Protein AF-A0A6L6Y0R7-F1 (afdb_monomer_lite)

Foldseek 3Di:
DDDDPVNVVVVVVVVVVVVVVCCVPCVPCVPPPDVVVVVVVVVVVVVVVVVVVVVVCVVVVLVVVLVVQLVVLLCCLQVPLLVLLLVLLVLLVLLLCLLVLLVCCLVFVQDAPVVVRDGSLVSNVVSLVSLVVSLVSLVVSLVVSVVSQVSSVVSQWHQDPVLVVLVVLLNVLSVVLVVLSVLLNVLSCVSSVVPPPQQDVVGDGNDDVCPPPDNVRSSVSSNVSSVVNCVSCVCNSVSSVVSSVPPSPPIDRPPVPPPPPD

pLDDT: mean 78.31, std 16.83, range [32.69, 97.56]

Structure (mmCIF, N/CA/C/O backbone):
data_AF-A0A6L6Y0R7-F1
#
_entry.id   AF-A0A6L6Y0R7-F1
#
loop_
_atom_site.group_PDB
_atom_site.id
_atom_site.type_symbol
_atom_site.label_atom_id
_atom_site.label_alt_id
_atom_site.label_comp_id
_atom_site.label_asym_id
_atom_site.label_entity_id
_atom_site.label_seq_id
_atom_site.pdbx_PDB_ins_code
_atom_site.Cartn_x
_atom_site.Cartn_y
_atom_site.Cartn_z
_atom_site.occupancy
_atom_site.B_iso_or_equiv
_atom_site.auth_seq_id
_atom_site.auth_comp_id
_atom_site.auth_asym_id
_atom_site.auth_atom_id
_atom_site.pdbx_PDB_model_num
ATOM 1 N N . MET A 1 1 ? 39.278 1.740 -29.136 1.00 45.84 1 MET A N 1
ATOM 2 C CA . MET A 1 1 ? 38.740 0.707 -30.052 1.00 45.84 1 MET A CA 1
ATOM 3 C C . MET A 1 1 ? 39.741 0.521 -31.193 1.00 45.84 1 MET A C 1
ATOM 5 O O . MET A 1 1 ? 40.176 1.526 -31.740 1.00 45.84 1 MET A O 1
ATOM 9 N N . LYS A 1 2 ? 40.202 -0.708 -31.475 1.00 42.09 2 LYS A N 1
ATOM 10 C CA . LYS A 1 2 ? 41.173 -0.990 -32.554 1.00 42.09 2 LYS A CA 1
ATOM 11 C C . LYS A 1 2 ? 40.417 -1.095 -33.881 1.00 42.09 2 LYS A C 1
ATOM 13 O O . LYS A 1 2 ? 39.410 -1.795 -33.926 1.00 42.09 2 LYS A O 1
ATOM 18 N N . PHE A 1 3 ? 40.883 -0.409 -34.924 1.00 53.34 3 PHE A N 1
ATOM 19 C CA . PHE A 1 3 ? 40.356 -0.589 -36.279 1.00 53.34 3 PHE A CA 1
ATOM 20 C C . PHE A 1 3 ? 40.406 -2.072 -36.650 1.00 53.34 3 PHE A C 1
ATOM 22 O O . PHE A 1 3 ? 41.413 -2.749 -36.417 1.00 53.34 3 PHE A O 1
ATOM 29 N N . THR A 1 4 ? 39.298 -2.597 -37.167 1.00 71.12 4 THR A N 1
ATOM 30 C CA . THR A 1 4 ? 39.253 -3.995 -37.587 1.00 71.12 4 THR A CA 1
ATOM 31 C C . THR A 1 4 ? 39.913 -4.129 -38.956 1.00 71.12 4 THR A C 1
ATOM 33 O O . THR A 1 4 ? 39.984 -3.175 -39.733 1.00 71.12 4 THR A O 1
ATOM 36 N N . LYS A 1 5 ? 40.401 -5.327 -39.293 1.00 68.94 5 LYS A N 1
ATOM 37 C CA . LYS A 1 5 ? 40.989 -5.584 -40.621 1.00 68.94 5 LYS A CA 1
ATOM 38 C C . LYS A 1 5 ? 40.001 -5.278 -41.760 1.00 68.94 5 LYS A C 1
ATOM 40 O O . LYS A 1 5 ? 40.432 -4.861 -42.829 1.00 68.94 5 LYS A O 1
ATOM 45 N N . GLY A 1 6 ? 38.698 -5.433 -41.507 1.00 74.38 6 GLY A N 1
ATOM 46 C CA . GLY A 1 6 ? 37.634 -5.092 -42.452 1.00 74.38 6 GLY A CA 1
ATOM 47 C C . GLY A 1 6 ? 37.536 -3.591 -42.732 1.00 74.38 6 GLY A C 1
ATOM 48 O O . GLY A 1 6 ? 37.428 -3.211 -43.892 1.00 74.38 6 GLY A O 1
ATOM 49 N N . ASP A 1 7 ? 37.666 -2.741 -41.706 1.00 65.75 7 ASP A N 1
ATOM 50 C CA . ASP A 1 7 ? 37.642 -1.277 -41.868 1.00 65.75 7 ASP A CA 1
ATOM 51 C C . ASP A 1 7 ? 38.805 -0.784 -42.747 1.00 65.75 7 ASP A C 1
ATOM 53 O O . ASP A 1 7 ? 38.618 0.048 -43.635 1.00 65.75 7 ASP A O 1
ATOM 57 N N . HIS A 1 8 ? 40.009 -1.327 -42.528 1.00 73.94 8 HIS A N 1
ATOM 58 C CA . HIS A 1 8 ? 41.187 -0.988 -43.331 1.00 73.94 8 HIS A CA 1
ATOM 59 C C . HIS A 1 8 ? 41.041 -1.435 -44.786 1.00 73.94 8 HIS A C 1
ATOM 61 O O . HIS A 1 8 ? 41.382 -0.684 -45.698 1.00 73.94 8 HIS A O 1
ATOM 67 N N . LEU A 1 9 ? 40.508 -2.638 -45.007 1.00 73.25 9 LEU A N 1
ATOM 68 C CA . LEU A 1 9 ? 40.288 -3.176 -46.345 1.00 73.25 9 LEU A CA 1
ATOM 69 C C . LEU A 1 9 ? 39.276 -2.328 -47.128 1.00 73.25 9 LEU A C 1
ATOM 71 O O . LEU A 1 9 ? 39.532 -1.977 -48.276 1.00 73.25 9 LEU A O 1
ATOM 75 N N . LEU A 1 10 ? 38.161 -1.948 -46.499 1.00 74.62 10 LEU A N 1
ATOM 76 C CA . LEU A 1 10 ? 37.128 -1.110 -47.115 1.00 74.62 10 LEU A CA 1
ATOM 77 C C . LEU A 1 10 ? 37.665 0.275 -47.487 1.00 74.62 10 LEU A C 1
ATOM 79 O O . LEU A 1 10 ? 37.390 0.765 -48.581 1.00 74.62 10 LEU A O 1
ATOM 83 N N . PHE A 1 11 ? 38.481 0.878 -46.619 1.00 76.88 11 PHE A N 1
ATOM 84 C CA . PHE A 1 11 ? 39.141 2.150 -46.908 1.00 76.88 11 PHE A CA 1
ATOM 85 C C . PHE A 1 11 ? 40.076 2.045 -48.119 1.00 76.88 11 PHE A C 1
ATOM 87 O O . PHE A 1 11 ? 39.993 2.862 -49.033 1.00 76.88 11 PHE A O 1
ATOM 94 N N . ILE A 1 12 ? 40.917 1.006 -48.160 1.00 77.75 12 ILE A N 1
ATOM 95 C CA . ILE A 1 12 ? 41.853 0.770 -49.266 1.00 77.75 12 ILE A CA 1
ATOM 96 C C . ILE A 1 12 ? 41.091 0.539 -50.577 1.00 77.75 12 ILE A C 1
ATOM 98 O O . ILE A 1 12 ? 41.417 1.154 -51.589 1.00 77.75 12 ILE A O 1
ATOM 102 N N . ILE A 1 13 ? 40.044 -0.289 -50.565 1.00 76.81 13 ILE A N 1
ATOM 103 C CA . ILE A 1 13 ? 39.220 -0.563 -51.751 1.00 76.81 13 ILE A CA 1
ATOM 104 C C . ILE A 1 13 ? 38.553 0.720 -52.257 1.00 76.81 13 ILE A C 1
ATOM 106 O O . ILE A 1 13 ? 38.598 1.006 -53.450 1.00 76.81 13 ILE A O 1
ATOM 110 N N . THR A 1 14 ? 37.985 1.526 -51.358 1.00 74.25 14 THR A N 1
ATOM 111 C CA . THR A 1 14 ? 37.325 2.787 -51.729 1.00 74.25 14 THR A CA 1
ATOM 112 C C . THR A 1 14 ? 38.327 3.786 -52.314 1.00 74.25 14 THR A C 1
ATOM 114 O O . THR A 1 14 ? 38.030 4.433 -53.316 1.00 74.25 14 THR A O 1
ATOM 117 N N . LEU A 1 15 ? 39.540 3.858 -51.750 1.00 77.69 15 LEU A N 1
ATOM 118 C CA . LEU A 1 15 ? 40.640 4.670 -52.274 1.00 77.69 15 LEU A CA 1
ATOM 119 C C . LEU A 1 15 ? 41.037 4.230 -53.691 1.00 77.69 15 LEU A C 1
ATOM 121 O O . LEU A 1 15 ? 41.175 5.072 -54.573 1.00 77.69 15 LEU A O 1
ATOM 125 N N . PHE A 1 16 ? 41.182 2.925 -53.935 1.00 72.56 16 PHE A N 1
ATOM 126 C CA . PHE A 1 16 ? 41.551 2.406 -55.256 1.00 72.56 16 PHE A CA 1
ATOM 127 C C . PHE A 1 16 ? 40.455 2.607 -56.302 1.00 72.56 16 PHE A C 1
ATOM 129 O O . PHE A 1 16 ? 40.764 2.994 -57.427 1.00 72.56 16 PHE A O 1
ATOM 136 N N . ILE A 1 17 ? 39.187 2.402 -55.938 1.00 76.50 17 ILE A N 1
ATOM 137 C CA . ILE A 1 17 ? 38.047 2.671 -56.826 1.00 76.50 17 ILE A CA 1
ATOM 138 C C . ILE A 1 17 ? 38.012 4.159 -57.188 1.00 76.50 17 ILE A C 1
ATOM 140 O O . ILE A 1 17 ? 37.892 4.507 -58.359 1.00 76.50 17 ILE A O 1
ATOM 144 N N . PHE A 1 18 ? 38.189 5.041 -56.205 1.00 73.31 18 PHE A N 1
ATOM 145 C CA . PHE A 1 18 ? 38.236 6.483 -56.429 1.00 73.31 18 PHE A CA 1
ATOM 146 C C . PHE A 1 18 ? 39.398 6.897 -57.346 1.00 73.31 18 PHE A C 1
ATOM 148 O O . PHE A 1 18 ? 39.183 7.617 -58.320 1.00 73.31 18 PHE A O 1
ATOM 155 N N . LEU A 1 19 ? 40.613 6.394 -57.097 1.00 70.81 19 LEU A N 1
ATOM 156 C CA . LEU A 1 19 ? 41.781 6.657 -57.946 1.00 70.81 19 LEU A CA 1
ATOM 157 C C . LEU A 1 19 ? 41.581 6.142 -59.380 1.00 70.81 19 LEU A C 1
ATOM 159 O O . LEU A 1 19 ? 41.965 6.817 -60.334 1.00 70.81 19 LEU A O 1
ATOM 163 N N . PHE A 1 20 ? 40.938 4.982 -59.541 1.00 70.88 20 PHE A N 1
ATOM 164 C CA . PHE A 1 20 ? 40.615 4.407 -60.846 1.00 70.88 20 PHE A CA 1
ATOM 165 C C . PHE A 1 20 ? 39.597 5.258 -61.625 1.00 70.88 20 PHE A C 1
ATOM 167 O O . PHE A 1 20 ? 39.807 5.554 -62.803 1.00 70.88 20 PHE A O 1
ATOM 174 N N . PHE A 1 21 ? 38.525 5.720 -60.975 1.00 69.94 21 PHE A N 1
ATOM 175 C CA . PHE A 1 21 ? 37.541 6.608 -61.608 1.00 69.94 21 PHE A CA 1
ATOM 176 C C . PHE A 1 21 ? 38.131 7.977 -61.972 1.00 69.94 21 PHE A C 1
ATOM 178 O O . PHE A 1 21 ? 37.867 8.489 -63.059 1.00 69.94 21 PHE A O 1
ATOM 185 N N . MET A 1 22 ? 38.989 8.544 -61.120 1.00 62.72 22 MET A N 1
ATOM 186 C CA . MET A 1 22 ? 39.660 9.815 -61.417 1.00 62.72 22 MET A CA 1
ATOM 187 C C . MET A 1 22 ? 40.653 9.693 -62.579 1.00 62.72 22 MET A C 1
ATOM 189 O O . MET A 1 22 ? 40.696 10.569 -63.442 1.00 62.72 22 MET A O 1
ATOM 193 N N . SER A 1 23 ? 41.402 8.587 -62.646 1.00 62.62 23 SER A N 1
ATOM 194 C CA . SER A 1 23 ? 42.347 8.314 -63.735 1.00 62.62 23 SER A CA 1
ATOM 195 C C . SER A 1 23 ? 41.652 8.122 -65.090 1.00 62.62 23 SER A C 1
ATOM 197 O O . SER A 1 23 ? 42.186 8.534 -66.119 1.00 62.62 23 SER A O 1
ATOM 199 N N . THR A 1 24 ? 40.450 7.535 -65.099 1.00 63.28 24 THR A N 1
ATOM 200 C CA . THR A 1 24 ? 39.695 7.242 -66.330 1.00 63.28 24 THR A CA 1
ATOM 201 C C . THR A 1 24 ? 38.873 8.423 -66.842 1.00 63.28 24 THR A C 1
ATOM 203 O O . THR A 1 24 ? 38.800 8.612 -68.055 1.00 63.28 24 THR A O 1
ATOM 206 N N . GLN A 1 25 ? 38.275 9.239 -65.964 1.00 60.97 25 GLN A N 1
ATOM 207 C CA . GLN A 1 25 ? 37.463 10.386 -66.395 1.00 60.97 25 GLN A CA 1
ATOM 208 C C . GLN A 1 25 ? 38.273 11.655 -66.689 1.00 60.97 25 GLN A C 1
ATOM 210 O O . GLN A 1 25 ? 37.839 12.463 -67.508 1.00 60.97 25 GLN A O 1
ATOM 215 N N . PHE A 1 26 ? 39.445 11.839 -66.070 1.00 59.56 26 PHE A N 1
ATOM 216 C CA . PHE A 1 26 ? 40.230 13.070 -66.217 1.00 59.56 26 PHE A CA 1
ATOM 217 C C . PHE A 1 26 ? 41.733 12.797 -66.406 1.00 59.56 26 PHE A C 1
ATOM 219 O O . PHE A 1 26 ? 42.546 13.155 -65.552 1.00 59.56 26 PHE A O 1
ATOM 226 N N . PRO A 1 27 ? 42.153 12.224 -67.550 1.00 59.38 27 PRO A N 1
ATOM 227 C CA . PRO A 1 27 ? 43.556 11.874 -67.801 1.00 59.38 27 PRO A CA 1
ATOM 228 C C . PRO A 1 27 ? 44.516 13.082 -67.788 1.00 59.38 27 PRO A C 1
ATOM 230 O O . PRO A 1 27 ? 45.713 12.918 -67.556 1.00 59.38 27 PRO A O 1
ATOM 233 N N . SER A 1 28 ? 44.011 14.307 -67.987 1.00 54.81 28 SER A N 1
ATOM 234 C CA . SER A 1 28 ? 44.782 15.557 -67.913 1.00 54.81 28 SER A CA 1
ATOM 235 C C . SER A 1 28 ? 44.906 16.154 -66.501 1.00 54.81 28 SER A C 1
ATOM 237 O O . SER A 1 28 ? 45.760 17.017 -66.297 1.00 54.81 28 SER A O 1
ATOM 239 N N . MET A 1 29 ? 44.136 15.689 -65.503 1.00 53.50 29 MET A N 1
ATOM 240 C CA . MET A 1 29 ? 44.212 16.199 -64.119 1.00 53.50 29 MET A CA 1
ATOM 241 C C . MET A 1 29 ? 45.549 15.897 -63.432 1.00 53.50 29 MET A C 1
ATOM 243 O O . MET A 1 29 ? 45.912 16.570 -62.473 1.00 53.50 29 MET A O 1
ATOM 247 N N . HIS A 1 30 ? 46.330 14.935 -63.926 1.00 54.91 30 HIS A N 1
ATOM 248 C CA . HIS A 1 30 ? 47.659 14.661 -63.376 1.00 54.91 30 HIS A CA 1
ATOM 249 C C . HIS A 1 30 ? 48.674 15.789 -63.627 1.00 54.91 30 HIS A C 1
ATOM 251 O O . HIS A 1 30 ? 49.735 15.780 -63.006 1.00 54.91 30 HIS A O 1
ATOM 257 N N . LYS A 1 31 ? 48.380 16.743 -64.527 1.00 51.78 31 LYS A N 1
ATOM 258 C CA . LYS A 1 31 ? 49.331 17.792 -64.920 1.00 51.78 31 LYS A CA 1
ATOM 259 C C . LYS A 1 31 ? 49.262 19.065 -64.067 1.00 51.78 31 LYS A C 1
ATOM 261 O O . LYS A 1 31 ? 50.312 19.647 -63.828 1.00 51.78 31 LYS A O 1
ATOM 266 N N . ASP A 1 32 ? 48.080 19.443 -63.569 1.00 51.56 32 ASP A N 1
ATOM 267 C CA . ASP A 1 32 ? 47.863 20.735 -62.884 1.00 51.56 32 ASP A CA 1
ATOM 268 C C . ASP A 1 32 ? 47.195 20.634 -61.497 1.00 51.56 32 ASP A C 1
ATOM 270 O O . ASP A 1 32 ? 46.983 21.653 -60.838 1.00 51.56 32 ASP A O 1
ATOM 274 N N . VAL A 1 33 ? 46.881 19.430 -61.005 1.00 54.62 33 VAL A N 1
ATOM 275 C CA . VAL A 1 33 ? 46.307 19.261 -59.659 1.00 54.62 33 VAL A CA 1
ATOM 276 C C . VAL A 1 33 ? 47.427 19.128 -58.631 1.00 54.62 33 VAL A C 1
ATOM 278 O O . VAL A 1 33 ? 48.226 18.188 -58.667 1.00 54.62 33 VAL A O 1
ATOM 281 N N . LYS A 1 34 ? 47.490 20.071 -57.685 1.00 58.22 34 LYS A N 1
ATOM 282 C CA . LYS A 1 34 ? 48.502 20.048 -56.627 1.00 58.22 34 LYS A CA 1
ATOM 283 C C . LYS A 1 34 ? 48.198 18.898 -55.670 1.00 58.22 34 LYS A C 1
ATOM 285 O O . LYS A 1 34 ? 47.054 18.660 -55.299 1.00 58.22 34 LYS A O 1
ATOM 290 N N . ILE A 1 35 ? 49.240 18.209 -55.203 1.00 57.62 35 ILE A N 1
ATOM 291 C CA . ILE A 1 35 ? 49.140 17.126 -54.202 1.00 57.62 35 ILE A CA 1
ATOM 292 C C . ILE A 1 35 ? 48.354 17.578 -52.953 1.00 57.62 35 ILE A C 1
ATOM 294 O O . ILE A 1 35 ? 47.675 16.776 -52.314 1.00 57.62 35 ILE A O 1
ATOM 298 N N . THR A 1 36 ? 48.389 18.876 -52.641 1.00 58.62 36 THR A N 1
ATOM 299 C CA . THR A 1 36 ? 47.620 19.510 -51.564 1.00 58.62 36 THR A CA 1
ATOM 300 C C . THR A 1 36 ? 46.104 19.383 -51.728 1.00 58.62 36 THR A C 1
ATOM 302 O O . THR A 1 36 ? 45.407 19.246 -50.725 1.00 58.62 36 THR A O 1
ATOM 305 N N . ASP A 1 37 ? 45.588 19.370 -52.958 1.00 57.91 37 ASP A N 1
ATOM 306 C CA . ASP A 1 37 ? 44.148 19.272 -53.231 1.00 57.91 37 ASP A CA 1
ATOM 307 C C . ASP A 1 37 ? 43.648 17.848 -52.962 1.00 57.91 37 ASP A C 1
ATOM 309 O O . ASP A 1 37 ? 42.619 17.647 -52.318 1.00 57.91 37 ASP A O 1
ATOM 313 N N . TRP A 1 38 ? 44.444 16.843 -53.336 1.00 64.06 38 TRP A N 1
ATOM 314 C CA . TRP A 1 38 ? 44.181 15.442 -53.001 1.00 64.06 38 TRP A CA 1
ATOM 315 C C . TRP A 1 38 ? 44.279 15.171 -51.500 1.00 64.06 38 TRP A C 1
ATOM 317 O O . TRP A 1 38 ? 43.441 14.460 -50.943 1.00 64.06 38 TRP A O 1
ATOM 327 N N . LEU A 1 39 ? 45.266 15.768 -50.825 1.00 62.47 39 LEU A N 1
ATOM 328 C CA . LEU A 1 39 ? 45.400 15.668 -49.373 1.00 62.47 39 LEU A CA 1
ATOM 329 C C . LEU A 1 39 ? 44.184 16.288 -48.663 1.00 62.47 39 LEU A C 1
ATOM 331 O O . LEU A 1 39 ? 43.669 15.702 -47.713 1.00 62.47 39 LEU A O 1
ATOM 335 N N . SER A 1 40 ? 43.679 17.420 -49.164 1.00 64.56 40 SER A N 1
ATOM 336 C CA . SER A 1 40 ? 42.462 18.069 -48.661 1.00 64.56 40 SER A CA 1
ATOM 337 C C . SER A 1 40 ? 41.225 17.177 -48.815 1.00 64.56 40 SER A C 1
ATOM 339 O O . SER A 1 40 ? 40.467 17.004 -47.860 1.00 64.56 40 SER A O 1
ATOM 341 N N . VAL A 1 41 ? 41.049 16.522 -49.971 1.00 70.88 41 VAL A N 1
ATOM 342 C CA . VAL A 1 41 ? 39.951 15.560 -50.191 1.00 70.88 41 VAL A CA 1
ATOM 343 C C . VAL A 1 41 ? 40.029 14.387 -49.209 1.00 70.88 41 VAL A C 1
ATOM 345 O O . VAL A 1 41 ? 39.019 14.032 -48.601 1.00 70.88 41 VAL A O 1
ATOM 348 N N . ILE A 1 42 ? 41.220 13.816 -48.996 1.00 69.50 42 ILE A N 1
ATOM 349 C CA . ILE A 1 42 ? 41.419 12.705 -48.051 1.00 69.50 42 ILE A CA 1
ATOM 350 C C . ILE A 1 42 ? 41.117 13.142 -46.610 1.00 69.50 42 ILE A C 1
ATOM 352 O O . ILE A 1 42 ? 40.459 12.405 -45.870 1.00 69.50 42 ILE A O 1
ATOM 356 N N . ILE A 1 43 ? 41.558 14.337 -46.205 1.00 71.69 43 ILE A N 1
ATOM 357 C CA . ILE A 1 43 ? 41.297 14.885 -44.866 1.00 71.69 43 ILE A CA 1
ATOM 358 C C . ILE A 1 43 ? 39.798 15.142 -44.669 1.00 71.69 43 ILE A C 1
ATOM 360 O O . ILE A 1 43 ? 39.247 14.738 -43.646 1.00 71.69 43 ILE A O 1
ATOM 364 N N . ASN A 1 44 ? 39.117 15.731 -45.655 1.00 71.94 44 ASN A N 1
ATOM 365 C CA . ASN A 1 44 ? 37.678 15.997 -45.590 1.00 71.94 44 ASN A CA 1
ATOM 366 C C . ASN A 1 44 ? 36.854 14.705 -45.533 1.00 71.94 44 ASN A C 1
ATOM 368 O O . ASN A 1 44 ? 35.927 14.603 -44.730 1.00 71.94 44 ASN A O 1
ATOM 372 N N . LEU A 1 45 ? 37.221 13.686 -46.319 1.00 74.56 45 LEU A N 1
ATOM 373 C CA . LEU A 1 45 ? 36.572 12.375 -46.267 1.00 74.56 45 LEU A CA 1
ATOM 374 C C . LEU A 1 45 ? 36.799 11.694 -44.909 1.00 74.56 45 LEU A C 1
ATOM 376 O O . LEU A 1 45 ? 35.874 11.121 -44.334 1.00 74.56 45 LEU A O 1
ATOM 380 N N . SER A 1 46 ? 38.013 11.800 -44.363 1.00 71.38 46 SER A N 1
ATOM 381 C CA . SER A 1 46 ? 38.342 11.265 -43.038 1.00 71.38 46 SER A CA 1
ATOM 382 C C . SER A 1 46 ? 37.533 11.962 -41.942 1.00 71.38 46 SER A C 1
ATOM 384 O O . SER A 1 46 ? 36.937 11.287 -41.106 1.00 71.38 46 SER A O 1
ATOM 386 N N . LEU A 1 47 ? 37.442 13.296 -41.972 1.00 75.62 47 LEU A N 1
ATOM 387 C CA . LEU A 1 47 ? 36.623 14.083 -41.045 1.00 75.62 47 LEU A CA 1
ATOM 388 C C . LEU A 1 47 ? 35.137 13.722 -41.143 1.00 75.62 47 LEU A C 1
ATOM 390 O O . LEU A 1 47 ? 34.496 13.546 -40.110 1.00 75.62 47 LEU A O 1
ATOM 394 N N . ALA A 1 48 ? 34.601 13.540 -42.352 1.00 78.31 48 ALA A N 1
ATOM 395 C CA . ALA A 1 48 ? 33.219 13.108 -42.553 1.00 78.31 48 ALA A CA 1
ATOM 396 C C . ALA A 1 48 ? 32.959 11.709 -41.965 1.00 78.31 48 ALA A C 1
ATOM 398 O O . ALA A 1 48 ? 31.946 11.497 -41.299 1.00 78.31 48 ALA A O 1
ATOM 399 N N . LEU A 1 49 ? 33.894 10.767 -42.135 1.00 74.31 49 LEU A N 1
ATOM 400 C CA . LEU A 1 49 ? 33.807 9.434 -41.530 1.00 74.31 49 LEU A CA 1
ATOM 401 C C . LEU A 1 49 ? 33.905 9.483 -39.998 1.00 74.31 49 LEU A C 1
ATOM 403 O O . LEU A 1 49 ? 33.158 8.776 -39.319 1.00 74.31 49 LEU A O 1
ATOM 407 N N . PHE A 1 50 ? 34.784 10.322 -39.442 1.00 76.75 50 PHE A N 1
ATOM 408 C CA . PHE A 1 50 ? 34.871 10.536 -37.995 1.00 76.75 50 PHE A CA 1
ATOM 409 C C . PHE A 1 50 ? 33.603 11.179 -37.435 1.00 76.75 50 PHE A C 1
ATOM 411 O O . PHE A 1 50 ? 33.115 10.726 -36.404 1.00 76.75 50 PHE A O 1
ATOM 418 N N . ALA A 1 51 ? 33.032 12.170 -38.120 1.00 79.38 51 ALA A N 1
ATOM 419 C CA . ALA A 1 51 ? 31.772 12.796 -37.733 1.00 79.38 51 ALA A CA 1
ATOM 420 C C . ALA A 1 51 ? 30.608 11.795 -37.787 1.00 79.38 51 ALA A C 1
ATOM 422 O O . ALA A 1 51 ? 29.829 11.712 -36.842 1.00 79.38 51 ALA A O 1
ATOM 423 N N . TYR A 1 52 ? 30.533 10.972 -38.838 1.00 76.00 52 TYR A N 1
ATOM 424 C CA . TYR A 1 52 ? 29.528 9.914 -38.956 1.00 76.00 52 TYR A CA 1
ATOM 425 C C . TYR A 1 52 ? 29.664 8.860 -37.847 1.00 76.00 52 TYR A C 1
ATOM 427 O O . TYR A 1 52 ? 28.679 8.512 -37.196 1.00 76.00 52 TYR A O 1
ATOM 435 N N . LYS A 1 53 ? 30.887 8.390 -37.560 1.00 75.50 53 LYS A N 1
ATOM 436 C CA . LYS A 1 53 ? 31.131 7.469 -36.437 1.00 75.50 53 LYS A CA 1
ATOM 437 C C . LYS A 1 53 ? 30.846 8.124 -35.082 1.00 75.50 53 LYS A C 1
ATOM 439 O O . LYS A 1 53 ? 30.285 7.464 -34.214 1.00 75.50 53 LYS A O 1
ATOM 444 N N . GLY A 1 54 ? 31.187 9.400 -34.911 1.00 75.38 54 GLY A N 1
ATOM 445 C CA . GLY A 1 54 ? 30.876 10.182 -33.715 1.00 75.38 54 GLY A CA 1
ATOM 446 C C . GLY A 1 54 ? 29.371 10.326 -33.497 1.00 75.38 54 GLY A C 1
ATOM 447 O O . GLY A 1 54 ? 28.901 10.149 -32.379 1.00 75.38 54 GLY A O 1
ATOM 448 N N . PHE A 1 55 ? 28.607 10.545 -34.569 1.00 76.94 55 PHE A N 1
ATOM 449 C CA . PHE A 1 55 ? 27.147 10.574 -34.532 1.00 76.94 55 PHE A CA 1
ATOM 450 C C . PHE A 1 55 ? 26.554 9.217 -34.133 1.00 76.94 55 PHE A C 1
ATOM 452 O O . PHE A 1 55 ? 25.713 9.168 -33.238 1.00 76.94 55 PHE A O 1
ATOM 459 N N . ILE A 1 56 ? 27.020 8.112 -34.731 1.00 74.25 56 ILE A N 1
ATOM 460 C CA . ILE A 1 56 ? 26.578 6.761 -34.343 1.00 74.25 56 ILE A CA 1
ATOM 461 C C . ILE A 1 56 ? 26.879 6.499 -32.867 1.00 74.25 56 ILE A C 1
ATOM 463 O O . ILE A 1 56 ? 25.995 6.040 -32.150 1.00 74.25 56 ILE A O 1
ATOM 467 N N . LEU A 1 57 ? 28.095 6.816 -32.414 1.00 70.94 57 LEU A N 1
ATOM 468 C CA . LEU A 1 57 ? 28.519 6.600 -31.033 1.00 70.94 57 LEU A CA 1
ATOM 469 C C . LEU A 1 57 ? 27.696 7.435 -30.046 1.00 70.94 57 LEU A C 1
ATOM 471 O O . LEU A 1 57 ? 27.288 6.928 -29.007 1.00 70.94 57 LEU A O 1
ATOM 475 N N . ALA A 1 58 ? 27.434 8.703 -30.366 1.00 68.75 58 ALA A N 1
ATOM 476 C CA . ALA A 1 58 ? 26.604 9.570 -29.537 1.00 68.75 58 ALA A CA 1
ATOM 477 C C . ALA A 1 58 ? 25.159 9.056 -29.459 1.00 68.75 58 ALA A C 1
ATOM 479 O O . ALA A 1 58 ? 24.550 9.083 -28.389 1.00 68.75 58 ALA A O 1
ATOM 480 N N . ASN A 1 59 ? 24.626 8.548 -30.574 1.00 67.62 59 ASN A N 1
ATOM 481 C CA . ASN A 1 59 ? 23.277 8.000 -30.621 1.00 67.62 59 ASN A CA 1
ATOM 482 C C . ASN A 1 59 ? 23.168 6.676 -29.842 1.00 67.62 59 ASN A C 1
ATOM 484 O O . ASN A 1 59 ? 22.244 6.513 -29.054 1.00 67.62 59 ASN A O 1
ATOM 488 N N . SER A 1 60 ? 24.142 5.768 -29.985 1.00 66.88 60 SER A N 1
ATOM 489 C CA . SER A 1 60 ? 24.174 4.514 -29.220 1.00 66.88 60 SER A CA 1
ATOM 490 C C . SER A 1 60 ? 24.417 4.744 -27.729 1.00 66.88 60 SER A C 1
ATOM 492 O O . SER A 1 60 ? 23.820 4.070 -26.904 1.00 66.88 60 SER A O 1
ATOM 494 N N . TRP A 1 61 ? 25.254 5.720 -27.367 1.00 67.19 61 TRP A N 1
ATOM 495 C CA . TRP A 1 61 ? 25.540 6.038 -25.967 1.00 67.19 61 TRP A CA 1
ATOM 496 C C . TRP A 1 61 ? 24.309 6.570 -25.229 1.00 67.19 61 TRP A C 1
ATOM 498 O O . TRP A 1 61 ? 24.062 6.186 -24.088 1.00 67.19 61 TRP A O 1
ATOM 508 N N . LYS A 1 62 ? 23.507 7.413 -25.892 1.00 66.75 62 LYS A N 1
ATOM 509 C CA . LYS A 1 62 ? 22.232 7.881 -25.342 1.00 66.75 62 LYS A CA 1
ATOM 510 C C . LYS A 1 62 ? 21.241 6.728 -25.164 1.00 66.75 62 LYS A C 1
ATOM 512 O O . LYS A 1 62 ? 20.603 6.665 -24.120 1.00 66.75 62 LYS A O 1
ATOM 517 N N . ASP A 1 63 ? 21.138 5.832 -26.146 1.00 66.31 63 ASP A N 1
ATOM 518 C CA . ASP A 1 63 ? 20.264 4.654 -26.067 1.00 66.31 63 ASP A CA 1
ATOM 519 C C . ASP A 1 63 ? 20.699 3.679 -24.960 1.00 66.31 63 ASP A C 1
ATOM 521 O O . ASP A 1 63 ? 19.858 3.138 -24.248 1.00 66.31 63 ASP A O 1
ATOM 525 N N . ASP A 1 64 ? 22.002 3.469 -24.767 1.00 67.69 64 ASP A N 1
ATOM 526 C CA . ASP A 1 64 ? 22.517 2.592 -23.710 1.00 67.69 64 ASP A CA 1
ATOM 527 C C . ASP A 1 64 ? 22.313 3.198 -22.309 1.00 67.69 64 ASP A C 1
ATOM 529 O O . ASP A 1 64 ? 21.97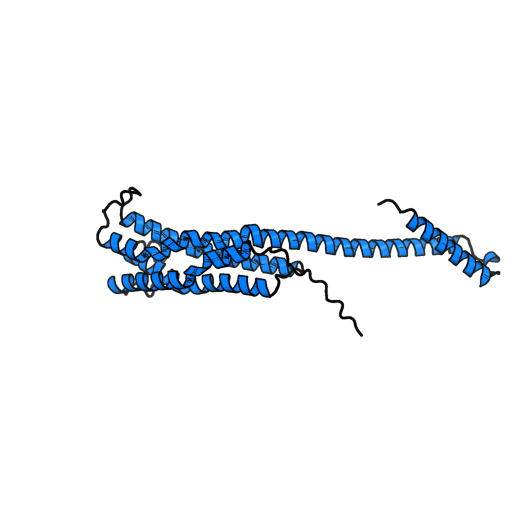3 2.477 -21.368 1.00 67.69 64 ASP A O 1
ATOM 533 N N . LEU A 1 65 ? 22.450 4.523 -22.168 1.00 66.19 65 LEU A N 1
ATOM 534 C CA . LEU A 1 65 ? 22.156 5.243 -20.923 1.00 66.19 65 LEU A CA 1
ATOM 535 C C . LEU A 1 65 ? 20.675 5.172 -20.551 1.00 66.19 65 LEU A C 1
ATOM 537 O O . LEU A 1 65 ? 20.340 4.779 -19.435 1.00 66.19 65 LEU A O 1
ATOM 541 N N . THR A 1 66 ? 19.781 5.496 -21.490 1.00 70.31 66 THR A N 1
ATOM 542 C CA . THR A 1 66 ? 18.334 5.430 -21.240 1.00 70.31 66 THR A CA 1
ATOM 543 C C . THR A 1 66 ? 17.885 3.999 -20.979 1.00 70.31 66 THR A C 1
ATOM 545 O O . THR A 1 66 ? 16.963 3.784 -20.190 1.00 70.31 66 THR A O 1
ATOM 548 N N . ARG A 1 67 ? 18.555 2.997 -21.570 1.00 72.06 67 ARG A N 1
ATOM 549 C CA . ARG A 1 67 ? 18.302 1.590 -21.248 1.00 72.06 67 ARG A CA 1
ATOM 550 C C . ARG A 1 67 ? 18.706 1.213 -19.831 1.00 72.06 67 ARG A C 1
ATOM 552 O O . ARG A 1 67 ? 17.928 0.556 -19.143 1.00 72.06 67 ARG A O 1
ATOM 559 N N . GLY A 1 68 ? 19.900 1.620 -19.405 1.00 76.25 68 GLY A N 1
ATOM 560 C CA . GLY A 1 68 ? 20.400 1.350 -18.058 1.00 76.25 68 GLY A CA 1
ATOM 561 C C . GLY A 1 68 ? 19.529 1.989 -16.976 1.00 76.25 68 GLY A C 1
ATOM 562 O O . GLY A 1 68 ? 19.151 1.315 -16.016 1.00 76.25 68 GLY A O 1
ATOM 563 N N . ASP A 1 69 ? 19.151 3.254 -17.165 1.00 80.56 69 ASP A N 1
ATOM 564 C CA . ASP A 1 69 ? 18.323 3.990 -16.207 1.00 80.56 69 ASP A CA 1
ATOM 565 C C . ASP A 1 69 ? 16.897 3.435 -16.133 1.00 80.56 69 ASP A C 1
ATOM 567 O O . ASP A 1 69 ? 16.381 3.205 -15.039 1.00 80.56 69 ASP A O 1
ATOM 571 N N . GLY A 1 70 ? 16.272 3.140 -17.279 1.00 81.06 70 GLY A N 1
ATOM 572 C CA . GLY A 1 70 ? 14.939 2.535 -17.302 1.00 81.06 70 GLY A CA 1
ATOM 573 C C . GLY A 1 70 ? 14.904 1.150 -16.663 1.00 81.06 70 GLY A C 1
ATOM 574 O O . GLY A 1 70 ? 14.000 0.860 -15.882 1.00 81.06 70 GLY A O 1
ATOM 575 N N . TYR A 1 71 ? 15.924 0.322 -16.909 1.00 81.06 71 TYR A N 1
ATOM 576 C CA . TYR A 1 71 ? 16.044 -0.981 -16.257 1.00 81.06 71 TYR A CA 1
ATOM 577 C C . TYR A 1 71 ? 16.187 -0.853 -14.735 1.00 81.06 71 TYR A C 1
ATOM 579 O O . TYR A 1 71 ? 15.520 -1.566 -13.986 1.00 81.06 71 TYR A O 1
ATOM 587 N N . LYS A 1 72 ? 17.011 0.091 -14.266 1.00 85.44 72 LYS A N 1
ATOM 588 C CA . LYS A 1 72 ? 17.190 0.355 -12.835 1.00 85.44 72 LYS A CA 1
ATOM 589 C C . LYS A 1 72 ? 15.885 0.798 -12.169 1.00 85.44 72 LYS A C 1
ATOM 591 O O . LYS A 1 72 ? 15.542 0.269 -11.117 1.00 85.44 72 LYS A O 1
ATOM 596 N N . ILE A 1 73 ? 15.152 1.726 -12.787 1.00 85.31 73 ILE A N 1
ATOM 597 C CA . ILE A 1 73 ? 13.864 2.206 -12.264 1.00 85.31 73 ILE A CA 1
ATOM 598 C C . ILE A 1 73 ? 12.829 1.075 -12.261 1.00 85.31 73 ILE A C 1
ATOM 600 O O . ILE A 1 73 ? 12.063 0.941 -11.311 1.00 85.31 73 ILE A O 1
ATOM 604 N N . ALA A 1 74 ? 12.807 0.227 -13.291 1.00 82.8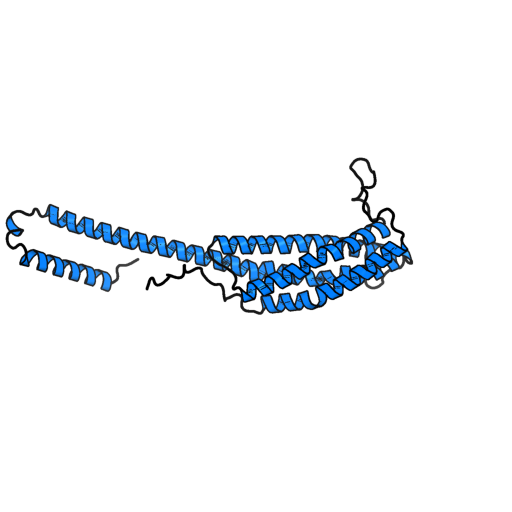8 74 ALA A N 1
ATOM 605 C CA . ALA A 1 74 ? 11.894 -0.909 -13.338 1.00 82.88 74 ALA A CA 1
ATOM 606 C C . ALA A 1 74 ? 12.180 -1.949 -12.243 1.00 82.88 74 ALA A C 1
ATOM 608 O O . ALA A 1 74 ? 11.241 -2.476 -11.643 1.00 82.88 74 ALA A O 1
ATOM 609 N N . LEU A 1 75 ? 13.458 -2.214 -11.949 1.00 84.25 75 LEU A N 1
ATOM 610 C CA . LEU A 1 75 ? 13.845 -3.043 -10.807 1.00 84.25 75 LEU A CA 1
ATOM 611 C C . LEU A 1 75 ? 13.435 -2.402 -9.479 1.00 84.25 75 LEU A C 1
ATOM 613 O O . LEU A 1 75 ? 12.876 -3.088 -8.635 1.00 84.25 75 LEU A O 1
ATOM 617 N N . GLU A 1 76 ? 13.629 -1.092 -9.308 1.00 88.81 76 GLU A N 1
ATOM 618 C CA . GLU A 1 76 ? 13.178 -0.369 -8.109 1.00 88.81 76 GLU A CA 1
ATOM 619 C C . GLU A 1 76 ? 11.656 -0.488 -7.916 1.00 88.81 76 GLU A C 1
ATOM 621 O O . GLU A 1 76 ? 11.174 -0.777 -6.820 1.00 88.81 76 GLU A O 1
ATOM 626 N N . ILE A 1 77 ? 10.882 -0.339 -8.995 1.00 88.12 77 ILE A N 1
ATOM 627 C CA . ILE A 1 77 ? 9.429 -0.534 -8.968 1.00 88.12 77 ILE A CA 1
ATOM 628 C C . ILE A 1 77 ? 9.087 -1.955 -8.506 1.00 88.12 77 ILE A C 1
ATOM 630 O O . ILE A 1 77 ? 8.264 -2.113 -7.604 1.00 88.12 77 ILE A O 1
ATOM 634 N N . LYS A 1 78 ? 9.714 -2.978 -9.102 1.00 83.88 78 LYS A N 1
ATOM 635 C CA . LYS A 1 78 ? 9.461 -4.391 -8.790 1.00 83.88 78 LYS A CA 1
ATOM 636 C C . LYS A 1 78 ? 9.853 -4.743 -7.358 1.00 83.88 78 LYS A C 1
ATOM 638 O O . LYS A 1 78 ? 9.017 -5.193 -6.577 1.00 83.88 78 LYS A O 1
ATOM 643 N N . ASP A 1 79 ? 11.127 -4.575 -7.045 1.00 84.06 79 ASP A N 1
ATOM 644 C CA . ASP A 1 79 ? 11.753 -5.187 -5.880 1.00 84.06 79 ASP A CA 1
ATOM 645 C C . ASP A 1 79 ? 11.523 -4.355 -4.615 1.00 84.06 79 ASP A C 1
ATOM 647 O O . ASP A 1 79 ? 11.493 -4.907 -3.517 1.00 84.06 79 ASP A O 1
ATOM 651 N N . GLU A 1 80 ? 11.307 -3.043 -4.759 1.00 90.69 80 GLU A N 1
ATOM 652 C CA . GLU A 1 80 ? 11.110 -2.136 -3.630 1.00 90.69 80 GLU A CA 1
ATOM 653 C C . GLU A 1 80 ? 9.667 -1.631 -3.547 1.00 90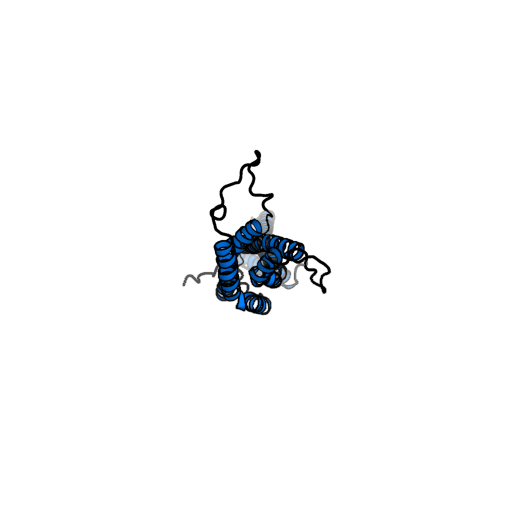.69 80 GLU A C 1
ATOM 655 O O . GLU A 1 80 ? 8.970 -1.903 -2.569 1.00 90.69 80 GLU A O 1
ATOM 660 N N . LYS A 1 81 ? 9.176 -0.909 -4.563 1.00 90.88 81 LYS A N 1
ATOM 661 C CA . LYS A 1 81 ? 7.907 -0.166 -4.434 1.00 90.88 81 LYS A CA 1
ATOM 662 C C . LYS A 1 81 ? 6.693 -1.087 -4.349 1.00 90.88 81 LYS A C 1
ATOM 664 O O . LYS A 1 81 ? 5.859 -0.933 -3.457 1.00 90.88 81 LYS A O 1
ATOM 669 N N . LEU A 1 82 ? 6.608 -2.082 -5.228 1.00 88.12 82 LEU A N 1
ATOM 670 C CA . LEU A 1 82 ? 5.529 -3.074 -5.216 1.00 88.12 82 LEU A CA 1
ATOM 671 C C . LEU A 1 82 ? 5.638 -4.029 -4.023 1.00 88.12 82 LEU A C 1
ATOM 673 O O . LEU A 1 82 ? 4.619 -4.447 -3.468 1.00 88.12 82 LEU A O 1
ATOM 677 N N . HIS A 1 83 ? 6.859 -4.322 -3.573 1.00 88.75 83 HIS A N 1
ATOM 678 C CA . HIS A 1 83 ? 7.074 -5.074 -2.344 1.00 88.75 83 HIS A CA 1
ATOM 679 C C . HIS A 1 83 ? 6.539 -4.317 -1.121 1.00 88.75 83 HIS A C 1
ATOM 681 O O . HIS A 1 83 ? 5.743 -4.870 -0.361 1.00 88.75 83 HIS A O 1
ATOM 687 N N . ASN A 1 84 ? 6.894 -3.039 -0.965 1.00 91.25 84 ASN A N 1
ATOM 688 C CA . ASN A 1 84 ? 6.395 -2.180 0.113 1.00 91.25 84 ASN A CA 1
ATOM 689 C C . ASN A 1 84 ? 4.864 -2.088 0.097 1.00 91.25 84 ASN A C 1
ATOM 691 O O . ASN A 1 84 ? 4.226 -2.187 1.145 1.00 91.25 84 ASN A O 1
ATOM 695 N N . LEU A 1 85 ? 4.270 -1.997 -1.097 1.00 90.62 85 LEU A N 1
ATOM 696 C CA . LEU A 1 85 ? 2.821 -2.024 -1.281 1.00 90.62 85 LEU A CA 1
ATOM 697 C C . LEU A 1 85 ? 2.202 -3.329 -0.758 1.00 90.62 85 LEU A C 1
ATOM 699 O O . LEU A 1 85 ? 1.224 -3.293 -0.014 1.00 90.62 85 LEU A O 1
ATOM 703 N N . ARG A 1 86 ? 2.795 -4.490 -1.078 1.00 90.88 86 ARG A N 1
ATOM 704 C CA . ARG A 1 86 ? 2.358 -5.793 -0.545 1.00 90.88 86 ARG A CA 1
ATOM 705 C C . ARG A 1 86 ? 2.447 -5.834 0.978 1.00 90.88 86 ARG A C 1
ATOM 707 O O . ARG A 1 86 ? 1.539 -6.359 1.624 1.00 90.88 86 ARG A O 1
ATOM 714 N N . MET A 1 87 ? 3.516 -5.281 1.550 1.00 91.56 87 MET A N 1
ATOM 715 C CA . MET A 1 87 ? 3.757 -5.306 2.995 1.00 91.56 87 MET A CA 1
ATOM 716 C C . MET A 1 87 ? 2.681 -4.571 3.804 1.00 91.56 87 MET A C 1
ATOM 718 O O . MET A 1 87 ? 2.486 -4.902 4.973 1.00 91.56 87 MET A O 1
ATOM 722 N N . LEU A 1 88 ? 1.924 -3.652 3.190 1.00 93.56 88 LEU A N 1
ATOM 723 C CA . LEU A 1 88 ? 0.765 -3.007 3.823 1.00 93.56 88 LEU A CA 1
ATOM 724 C C . LEU A 1 88 ? -0.273 -4.024 4.319 1.00 93.56 88 LEU A C 1
ATOM 726 O O . LEU A 1 88 ? -0.850 -3.828 5.389 1.00 93.56 88 LEU A O 1
ATOM 730 N N . SER A 1 89 ? -0.454 -5.137 3.595 1.00 93.31 89 SER A N 1
ATOM 731 C CA . SER A 1 89 ? -1.433 -6.179 3.938 1.00 93.31 89 SER A CA 1
ATOM 732 C C . SER A 1 89 ? -1.231 -6.771 5.335 1.00 93.31 89 SER A C 1
ATOM 734 O O . SER A 1 89 ? -2.200 -7.106 6.008 1.00 93.31 89 SER A O 1
ATOM 736 N N . HIS A 1 90 ? 0.008 -6.819 5.833 1.00 91.81 90 HIS A N 1
ATOM 737 C CA . HIS A 1 90 ? 0.305 -7.320 7.178 1.00 91.81 90 HIS A CA 1
ATOM 738 C C . HIS A 1 90 ? -0.235 -6.426 8.298 1.00 91.81 90 HIS A C 1
ATOM 740 O O . HIS A 1 90 ? -0.311 -6.859 9.441 1.00 91.81 90 HIS A O 1
ATOM 746 N N . SER A 1 91 ? -0.577 -5.174 7.993 1.00 93.75 91 SER A N 1
ATOM 747 C CA . SER A 1 91 ? -1.120 -4.215 8.959 1.00 93.75 91 SER A CA 1
ATOM 748 C C . SER A 1 91 ? -2.636 -4.037 8.837 1.00 93.75 91 SER A C 1
ATOM 750 O O . SER A 1 91 ? -3.225 -3.352 9.671 1.00 93.75 91 SER A O 1
ATOM 752 N N . PHE A 1 92 ? -3.281 -4.658 7.842 1.00 95.69 92 PHE A N 1
ATOM 753 C CA . PHE A 1 92 ? -4.732 -4.569 7.627 1.00 95.69 92 PHE A CA 1
ATOM 754 C C . PHE A 1 92 ? -5.531 -5.158 8.788 1.00 95.69 92 PHE A C 1
ATOM 756 O O . PHE A 1 92 ? -6.571 -4.610 9.155 1.00 95.69 92 PHE A O 1
ATOM 763 N N . SER A 1 93 ? -4.986 -6.180 9.454 1.00 94.44 93 SER A N 1
ATOM 764 C CA . SER A 1 93 ? -5.597 -6.782 10.638 1.00 94.44 93 SER A CA 1
ATOM 765 C C . SER A 1 93 ? -5.891 -5.766 11.742 1.00 94.44 93 SER A C 1
ATOM 767 O O . SER A 1 93 ? -6.872 -5.942 12.450 1.00 94.44 93 SER A O 1
ATOM 769 N N . ASN A 1 94 ? -5.102 -4.689 11.871 1.00 96.44 94 ASN A N 1
ATOM 770 C CA . ASN A 1 94 ? -5.341 -3.643 12.875 1.00 96.44 94 ASN A CA 1
ATOM 771 C C . ASN A 1 94 ? -6.683 -2.924 12.653 1.00 96.44 94 ASN A C 1
ATOM 773 O O . ASN A 1 94 ? -7.358 -2.544 13.609 1.00 96.44 94 ASN A O 1
ATOM 777 N N . VAL A 1 95 ? -7.091 -2.759 11.390 1.00 97.00 95 VAL A N 1
ATOM 778 C CA . VAL A 1 95 ? -8.389 -2.172 11.024 1.00 97.00 95 VAL A CA 1
ATOM 779 C C . VAL A 1 95 ? -9.507 -3.184 11.256 1.00 97.00 95 VAL A C 1
ATOM 781 O O . VAL A 1 95 ? -10.547 -2.834 11.810 1.00 97.00 95 VAL A O 1
ATOM 784 N N . GLU A 1 96 ? -9.288 -4.448 10.888 1.00 95.38 96 GLU A N 1
ATOM 785 C CA . GLU A 1 96 ? -10.280 -5.521 11.043 1.00 95.38 96 GLU A CA 1
ATOM 786 C C . GLU A 1 96 ? -10.651 -5.773 12.510 1.00 95.38 96 GLU A C 1
ATOM 788 O O . GLU A 1 96 ? -11.813 -6.027 12.825 1.00 95.38 96 GLU A O 1
ATOM 793 N N . ILE A 1 97 ? -9.679 -5.669 13.421 1.00 95.88 97 ILE A N 1
ATOM 794 C CA . ILE A 1 97 ? -9.892 -5.888 14.858 1.00 95.88 97 ILE A CA 1
ATOM 795 C C . ILE A 1 97 ? -10.222 -4.604 15.630 1.00 95.88 97 ILE A C 1
ATOM 797 O O . ILE A 1 97 ? -10.363 -4.654 16.851 1.00 95.88 97 ILE A O 1
ATOM 801 N N . ALA A 1 98 ? -10.364 -3.454 14.964 1.00 97.06 98 ALA A N 1
ATOM 802 C CA . ALA A 1 98 ? -10.576 -2.174 15.643 1.00 97.06 98 ALA A CA 1
ATOM 803 C C . ALA A 1 98 ? -11.819 -2.190 16.551 1.00 97.06 98 ALA A C 1
ATOM 805 O O . ALA A 1 98 ? -11.735 -1.793 17.715 1.00 97.06 98 ALA A O 1
ATOM 806 N N . TYR A 1 99 ? -12.943 -2.726 16.061 1.00 97.38 99 TYR A N 1
ATOM 807 C CA . TYR A 1 99 ? -14.189 -2.829 16.827 1.00 97.38 99 TYR A CA 1
ATOM 808 C C . TYR A 1 99 ? -14.038 -3.609 18.146 1.00 97.38 99 TYR A C 1
ATOM 810 O O . TYR A 1 99 ? -14.278 -3.021 19.206 1.00 97.38 99 TYR A O 1
ATOM 818 N N . PRO A 1 100 ? -13.619 -4.894 18.146 1.00 95.19 100 PRO A N 1
ATOM 819 C CA . PRO A 1 100 ? -13.478 -5.643 19.392 1.00 95.19 100 PRO A CA 1
ATOM 820 C C . PRO A 1 100 ? -12.422 -5.040 20.332 1.00 95.19 100 PRO A C 1
ATOM 822 O O . PRO A 1 100 ? -12.604 -5.095 21.549 1.00 95.19 100 PRO A O 1
ATOM 825 N N . CYS A 1 101 ? -11.359 -4.422 19.802 1.00 94.50 101 CYS A N 1
ATOM 826 C CA . CYS A 1 101 ? -10.355 -3.723 20.608 1.00 94.50 101 CYS A CA 1
ATOM 827 C C . CYS A 1 101 ? -10.958 -2.545 21.382 1.00 94.50 101 CYS A C 1
ATOM 829 O O . CYS A 1 101 ? -10.817 -2.470 22.605 1.00 94.50 101 CYS A O 1
ATOM 831 N N . VAL A 1 102 ? -11.650 -1.641 20.683 1.00 94.88 102 VAL A N 1
ATOM 832 C CA . VAL A 1 102 ? -12.249 -0.444 21.290 1.00 94.88 102 VAL A CA 1
ATOM 833 C C . VAL A 1 102 ? -13.367 -0.827 22.258 1.00 94.88 102 VAL A C 1
ATOM 835 O O . VAL A 1 102 ? -13.391 -0.335 23.385 1.00 94.88 102 VAL A O 1
ATOM 838 N N . LEU A 1 103 ? -14.238 -1.767 21.879 1.00 95.69 103 LEU A N 1
ATOM 839 C CA . LEU A 1 103 ? -15.315 -2.250 22.744 1.00 95.69 103 LEU A CA 1
ATOM 840 C C . LEU A 1 103 ? -14.769 -2.813 24.066 1.00 95.69 103 LEU A C 1
ATOM 842 O O . LEU A 1 103 ? -15.227 -2.442 25.149 1.00 95.69 103 LEU A O 1
ATOM 846 N N . ASN A 1 104 ? -13.750 -3.673 23.999 1.00 93.00 104 ASN A N 1
ATOM 847 C CA . ASN A 1 104 ? -13.166 -4.267 25.197 1.00 93.00 104 ASN A CA 1
ATOM 848 C C . ASN A 1 104 ? -12.445 -3.226 26.075 1.00 93.00 104 ASN A C 1
ATOM 850 O O . ASN A 1 104 ? -12.504 -3.312 27.300 1.00 93.00 104 ASN A O 1
ATOM 854 N N . ALA A 1 105 ? -11.814 -2.208 25.482 1.00 93.69 105 ALA A N 1
ATOM 855 C CA . ALA A 1 105 ? -11.210 -1.106 26.232 1.00 93.69 105 ALA A CA 1
ATOM 856 C C . ALA A 1 105 ? -12.242 -0.261 27.001 1.00 93.69 105 ALA A C 1
ATOM 858 O O . ALA A 1 105 ? -11.941 0.199 28.105 1.00 93.69 105 ALA A O 1
ATOM 859 N N . LEU A 1 106 ? -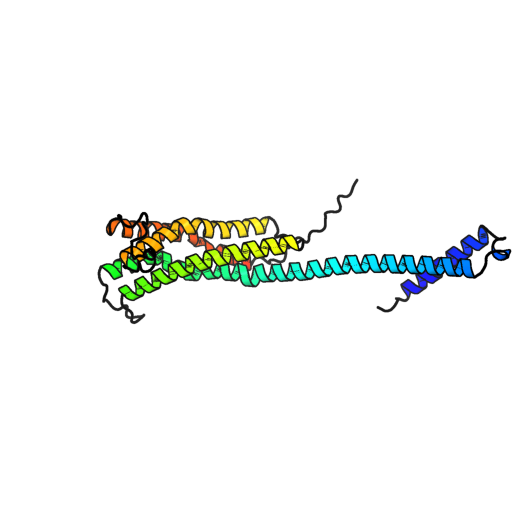13.449 -0.084 26.452 1.00 92.38 106 LEU A N 1
ATOM 860 C CA . LEU A 1 106 ? -14.537 0.651 27.105 1.00 92.38 106 LEU A CA 1
ATOM 861 C C . LEU A 1 106 ? -15.147 -0.138 28.272 1.00 92.38 106 LEU A C 1
ATOM 863 O O . LEU A 1 106 ? -15.364 0.425 29.344 1.00 92.38 106 LEU A O 1
ATOM 867 N N . HIS A 1 107 ? -15.380 -1.442 28.096 1.00 91.81 107 HIS A N 1
ATOM 868 C CA . HIS A 1 107 ? -16.014 -2.277 29.124 1.00 91.81 107 HIS A CA 1
ATOM 869 C C . HIS A 1 107 ? -15.036 -2.807 30.183 1.00 91.81 107 HIS A C 1
ATOM 871 O O . HIS A 1 107 ? -15.391 -2.892 31.356 1.00 91.81 107 HIS A O 1
ATOM 877 N N . ASN A 1 108 ? -13.798 -3.131 29.797 1.00 91.75 108 ASN A N 1
ATOM 878 C CA . ASN A 1 108 ? -12.825 -3.841 30.631 1.00 91.75 108 ASN A CA 1
ATOM 879 C C . ASN A 1 108 ? -11.443 -3.168 30.613 1.00 91.75 108 ASN A C 1
ATOM 881 O O . ASN A 1 108 ? -10.419 -3.838 30.482 1.00 91.75 108 ASN A O 1
ATOM 885 N N . LYS A 1 109 ? -11.383 -1.837 30.763 1.00 87.50 109 LYS A N 1
ATOM 886 C CA . LYS A 1 109 ? -10.158 -1.032 30.556 1.00 87.50 109 LYS A CA 1
ATOM 887 C C . LYS A 1 109 ? -8.877 -1.604 31.189 1.00 87.50 109 LYS A C 1
ATOM 889 O O . LYS A 1 109 ? -7.815 -1.533 30.582 1.00 87.50 109 LYS A O 1
ATOM 894 N N . SER A 1 110 ? -8.981 -2.151 32.404 1.00 89.88 110 SER A N 1
ATOM 895 C CA . SER A 1 110 ? -7.857 -2.633 33.220 1.00 89.88 110 SER A CA 1
ATOM 896 C C . SER A 1 110 ? -7.610 -4.138 33.094 1.00 89.88 110 SER A C 1
ATOM 898 O O . SER A 1 110 ? -6.673 -4.643 33.708 1.00 89.88 110 SER A O 1
ATOM 900 N N . ALA A 1 111 ? -8.431 -4.863 32.327 1.00 90.94 111 ALA A N 1
ATOM 901 C CA . ALA A 1 111 ? -8.210 -6.280 32.082 1.00 90.94 111 ALA A CA 1
ATOM 902 C C . ALA A 1 111 ? -6.924 -6.465 31.272 1.00 90.94 111 ALA A C 1
ATOM 904 O O . ALA A 1 111 ? -6.739 -5.830 30.229 1.00 90.94 111 ALA A O 1
ATOM 905 N N . VAL A 1 112 ? -6.040 -7.324 31.775 1.00 89.44 112 VAL A N 1
ATOM 906 C CA . VAL A 1 112 ? -4.753 -7.633 31.150 1.00 89.44 112 VAL A CA 1
ATOM 907 C C . VAL A 1 112 ? -4.958 -8.701 30.085 1.00 89.44 112 VAL A C 1
ATOM 909 O O . VAL A 1 112 ? -5.577 -9.729 30.350 1.00 89.44 112 VAL A O 1
ATOM 912 N N . ILE A 1 113 ? -4.406 -8.471 28.895 1.00 87.19 113 ILE A N 1
ATOM 913 C CA . ILE A 1 113 ? -4.331 -9.469 27.828 1.00 87.19 113 ILE A CA 1
ATOM 914 C C . ILE A 1 113 ? -3.104 -10.350 28.114 1.00 87.19 113 ILE A C 1
ATOM 916 O O . ILE A 1 113 ? -1.979 -9.871 27.942 1.00 87.19 113 ILE A O 1
ATOM 920 N N . PRO A 1 114 ? -3.265 -11.620 28.543 1.00 81.38 114 PRO A N 1
ATOM 921 C CA . PRO A 1 114 ? -2.166 -12.396 29.130 1.00 81.38 114 PRO A CA 1
ATOM 922 C C . PRO A 1 114 ? -0.973 -12.601 28.194 1.00 81.38 114 PRO A C 1
ATOM 924 O O . PRO A 1 114 ? 0.169 -12.575 28.635 1.00 81.38 114 PRO A O 1
ATOM 927 N N . VAL A 1 115 ? -1.234 -12.767 26.894 1.00 86.44 115 VAL A N 1
ATOM 928 C CA . VAL A 1 115 ? -0.196 -13.023 25.881 1.00 86.44 115 VAL A CA 1
ATOM 929 C C . VAL A 1 115 ? 0.701 -11.802 25.659 1.00 86.44 115 VAL A C 1
ATOM 931 O O . VAL A 1 115 ? 1.879 -11.953 25.356 1.00 86.44 115 VAL A O 1
ATOM 934 N N . MET A 1 116 ? 0.153 -10.596 25.810 1.00 83.50 116 MET A N 1
ATOM 935 C CA . MET A 1 116 ? 0.856 -9.344 25.515 1.00 83.50 116 MET A CA 1
ATOM 936 C C . MET A 1 116 ? 1.307 -8.604 26.778 1.00 83.50 116 MET A C 1
ATOM 938 O O . MET A 1 116 ? 2.125 -7.697 26.682 1.00 83.50 116 MET A O 1
ATOM 942 N N . ASN A 1 117 ? 0.783 -8.980 27.950 1.00 89.81 117 ASN A N 1
ATOM 943 C CA . ASN A 1 117 ? 1.030 -8.316 29.231 1.00 89.81 117 ASN A CA 1
ATOM 944 C C . ASN A 1 117 ? 0.762 -6.795 29.195 1.00 89.81 117 ASN A C 1
ATOM 946 O O . ASN A 1 117 ? 1.490 -5.999 29.784 1.00 89.81 117 ASN A O 1
ATOM 950 N N . ILE A 1 118 ? -0.294 -6.396 28.485 1.00 92.00 118 ILE A N 1
ATOM 951 C CA . ILE A 1 118 ? -0.770 -5.009 28.391 1.00 92.00 118 ILE A CA 1
ATOM 952 C C . ILE A 1 118 ? -2.250 -4.947 28.753 1.00 92.00 118 ILE A C 1
ATOM 954 O O . ILE A 1 118 ? -2.969 -5.950 28.662 1.00 92.00 118 ILE A O 1
ATOM 958 N N . THR A 1 119 ? -2.715 -3.772 29.171 1.00 93.81 119 THR A N 1
ATOM 959 C CA . THR A 1 119 ? -4.138 -3.578 29.454 1.00 93.81 119 THR A CA 1
ATOM 960 C C . THR A 1 119 ? -4.949 -3.531 28.162 1.00 93.81 119 THR A C 1
ATOM 962 O O . THR A 1 119 ? -4.441 -3.197 27.091 1.00 93.81 119 THR A O 1
ATOM 965 N N . SER A 1 120 ? -6.241 -3.835 28.264 1.00 92.19 120 SER A N 1
ATOM 966 C CA . SER A 1 120 ? -7.174 -3.736 27.136 1.00 92.19 120 SER A CA 1
ATOM 967 C C . SER A 1 120 ? -7.232 -2.312 26.575 1.00 92.19 120 SER A C 1
ATOM 969 O O . SER A 1 120 ? -7.324 -2.137 25.361 1.00 92.19 120 SER A O 1
ATOM 971 N N . LYS A 1 121 ? -7.107 -1.295 27.442 1.00 92.56 121 LYS A N 1
ATOM 972 C CA . LYS A 1 121 ? -6.987 0.102 27.016 1.00 92.56 121 LYS A CA 1
ATOM 973 C C . LYS A 1 121 ? -5.711 0.337 26.209 1.00 92.56 121 LYS A C 1
ATOM 975 O O . LYS A 1 121 ? -5.805 0.834 25.094 1.00 92.56 121 LYS A O 1
ATOM 980 N N . ASP A 1 122 ? -4.546 -0.039 26.733 1.00 92.81 122 ASP A N 1
ATOM 981 C CA . ASP A 1 122 ? -3.264 0.196 26.048 1.00 92.81 122 ASP A CA 1
ATOM 982 C C . ASP A 1 122 ? -3.194 -0.542 24.707 1.00 92.81 122 ASP A C 1
ATOM 984 O O . ASP A 1 122 ? -2.688 -0.006 23.724 1.00 92.81 122 ASP A O 1
ATOM 988 N N . PHE A 1 123 ? -3.770 -1.746 24.636 1.00 94.81 123 PHE A N 1
ATOM 989 C CA . PHE A 1 123 ? -3.879 -2.489 23.386 1.00 94.81 123 PHE A CA 1
ATOM 990 C C . PHE A 1 123 ? -4.728 -1.758 22.343 1.00 94.81 123 PHE A C 1
ATOM 992 O O . PHE A 1 123 ? -4.309 -1.640 21.194 1.00 94.81 123 PHE A O 1
ATOM 999 N N . ALA A 1 124 ? -5.890 -1.224 22.730 1.00 94.88 124 ALA A N 1
ATOM 1000 C CA . ALA A 1 124 ? -6.744 -0.464 21.818 1.00 94.88 124 ALA A CA 1
ATOM 1001 C C . ALA A 1 124 ? -6.087 0.846 21.352 1.00 94.88 124 ALA A C 1
ATOM 1003 O O . ALA A 1 124 ? -6.242 1.233 20.191 1.00 94.88 124 ALA A O 1
ATOM 1004 N N . ILE A 1 125 ? -5.315 1.499 22.228 1.00 92.81 125 ILE A N 1
ATOM 1005 C CA . ILE A 1 125 ? -4.526 2.687 21.881 1.00 92.81 125 ILE A CA 1
ATOM 1006 C C . ILE A 1 125 ? -3.460 2.329 20.845 1.00 92.81 125 ILE A C 1
ATOM 1008 O O . ILE A 1 125 ? -3.453 2.911 19.763 1.00 92.81 125 ILE A O 1
ATOM 1012 N N . ASN A 1 126 ? -2.640 1.313 21.123 1.00 94.38 126 ASN A N 1
ATOM 1013 C CA . ASN A 1 126 ? -1.611 0.842 20.197 1.00 94.38 126 ASN A CA 1
ATOM 1014 C C . ASN A 1 126 ? -2.218 0.402 18.852 1.00 94.38 126 ASN A C 1
ATOM 1016 O O . ASN A 1 126 ? -1.698 0.723 17.788 1.00 94.38 126 ASN A O 1
ATOM 1020 N N . ASN A 1 127 ? -3.362 -0.289 18.865 1.00 96.06 127 ASN A N 1
ATOM 1021 C CA . ASN A 1 127 ? -4.076 -0.641 17.638 1.00 96.06 127 ASN A CA 1
ATOM 1022 C C . ASN A 1 127 ? -4.470 0.607 16.829 1.00 96.06 127 ASN A C 1
ATOM 1024 O O . ASN A 1 127 ? -4.240 0.657 15.625 1.00 96.06 127 ASN A O 1
ATOM 1028 N N . THR A 1 128 ? -5.015 1.629 17.492 1.00 94.44 128 THR A N 1
ATOM 1029 C CA . THR A 1 128 ? -5.420 2.892 16.851 1.00 94.44 128 THR A CA 1
ATOM 1030 C C . THR A 1 128 ? -4.221 3.644 16.269 1.00 94.44 128 THR A C 1
ATOM 1032 O O . THR A 1 128 ? -4.292 4.135 15.143 1.00 94.44 128 THR A O 1
ATOM 1035 N N . GLU A 1 129 ? -3.092 3.679 16.978 1.00 92.75 129 GLU A N 1
ATOM 1036 C CA . GLU A 1 129 ? -1.833 4.239 16.470 1.00 92.75 129 GLU A CA 1
ATOM 1037 C C . GLU A 1 129 ? -1.337 3.481 15.231 1.00 92.75 129 GLU A C 1
ATOM 1039 O O . GLU A 1 129 ? -0.972 4.097 14.228 1.00 92.75 129 GLU A O 1
ATOM 1044 N N . ASN A 1 130 ? -1.404 2.146 15.245 1.00 95.25 130 ASN A N 1
ATOM 1045 C CA . ASN A 1 130 ? -1.031 1.318 14.097 1.00 95.25 130 ASN A CA 1
ATOM 1046 C C . ASN A 1 130 ? -1.945 1.532 12.880 1.00 95.25 130 ASN A C 1
ATOM 1048 O O . ASN A 1 130 ? -1.461 1.486 11.748 1.00 95.25 130 ASN A O 1
ATOM 1052 N N . ILE A 1 131 ? -3.238 1.816 13.082 1.00 95.81 131 ILE A N 1
ATOM 1053 C CA . ILE A 1 131 ? -4.145 2.240 12.001 1.00 95.81 131 ILE A CA 1
ATOM 1054 C C . ILE A 1 131 ? -3.679 3.582 11.416 1.00 95.81 131 ILE A C 1
ATOM 1056 O O . ILE A 1 131 ? -3.588 3.716 10.196 1.00 95.81 131 ILE A O 1
ATOM 1060 N N . GLY A 1 132 ? -3.324 4.555 12.259 1.00 91.56 132 GLY A N 1
ATOM 1061 C CA . GLY A 1 132 ? -2.774 5.839 11.807 1.00 91.56 132 GLY A CA 1
ATOM 1062 C C . GLY A 1 132 ? -1.486 5.673 10.989 1.00 91.56 132 GLY A C 1
ATOM 1063 O O . GLY A 1 132 ? -1.356 6.230 9.898 1.00 91.56 132 GLY A O 1
ATOM 1064 N N . LEU A 1 133 ? -0.560 4.834 11.462 1.00 93.75 133 LEU A N 1
ATOM 1065 C CA . LEU A 1 133 ? 0.668 4.495 10.734 1.00 93.75 133 LEU A CA 1
ATOM 1066 C C . LEU A 1 133 ? 0.382 3.798 9.398 1.00 93.75 133 LEU A C 1
ATOM 1068 O O . LEU A 1 133 ? 1.067 4.065 8.411 1.00 93.75 133 LEU A O 1
ATOM 1072 N N . LEU A 1 134 ? -0.620 2.917 9.347 1.00 95.56 134 LEU A N 1
ATOM 1073 C CA . LEU A 1 134 ? -1.048 2.268 8.110 1.00 95.56 134 LEU A CA 1
ATOM 1074 C C . LEU A 1 134 ? -1.548 3.296 7.086 1.00 95.56 134 LEU A C 1
ATOM 1076 O O . LEU A 1 134 ? -1.122 3.240 5.934 1.00 95.56 134 LEU A O 1
ATOM 1080 N N . ILE A 1 135 ? -2.382 4.256 7.499 1.00 93.12 135 ILE A N 1
ATOM 1081 C CA . ILE A 1 135 ? -2.879 5.334 6.627 1.00 93.12 135 ILE A CA 1
ATOM 1082 C C . ILE A 1 135 ? -1.711 6.105 5.999 1.00 93.12 135 ILE A C 1
ATOM 1084 O O . ILE A 1 135 ? -1.681 6.305 4.783 1.00 93.12 135 ILE A O 1
ATOM 1088 N N . GLU A 1 136 ? -0.726 6.509 6.803 1.00 92.38 136 GLU A N 1
ATOM 1089 C CA . GLU A 1 136 ? 0.444 7.235 6.297 1.00 92.38 136 GLU A CA 1
ATOM 1090 C C . GLU A 1 136 ? 1.297 6.373 5.360 1.00 92.38 136 GLU A C 1
ATOM 1092 O O . GLU A 1 136 ? 1.691 6.822 4.281 1.00 92.38 136 GLU A O 1
ATOM 1097 N N . ARG A 1 137 ? 1.513 5.097 5.696 1.00 93.44 137 ARG A N 1
ATOM 1098 C CA . ARG A 1 137 ? 2.231 4.163 4.817 1.00 93.44 137 ARG A CA 1
ATOM 1099 C C . ARG A 1 137 ? 1.510 3.941 3.488 1.00 93.44 137 ARG A C 1
ATOM 1101 O O . ARG A 1 137 ? 2.176 3.903 2.457 1.00 93.44 137 ARG A O 1
ATOM 1108 N N . MET A 1 138 ? 0.179 3.841 3.484 1.00 94.12 138 MET A N 1
ATOM 1109 C CA . MET A 1 138 ? -0.623 3.723 2.258 1.00 94.12 138 MET A CA 1
ATOM 1110 C C . MET A 1 138 ? -0.422 4.935 1.339 1.00 94.12 138 MET A C 1
ATOM 1112 O O . MET A 1 138 ? -0.216 4.760 0.137 1.00 94.12 138 MET A O 1
ATOM 1116 N N . LYS A 1 139 ? -0.408 6.157 1.893 1.00 92.38 139 LYS A N 1
ATOM 1117 C CA . LYS A 1 139 ? -0.133 7.390 1.130 1.00 92.38 139 LYS A CA 1
ATOM 1118 C C . LYS A 1 139 ? 1.283 7.418 0.561 1.00 92.38 139 LYS A C 1
ATOM 1120 O O . LYS A 1 139 ? 1.476 7.780 -0.596 1.00 92.38 139 LYS A O 1
ATOM 1125 N N . ILE A 1 140 ? 2.275 7.054 1.374 1.00 92.62 140 ILE A N 1
ATOM 1126 C CA . ILE A 1 140 ? 3.681 7.050 0.953 1.00 92.62 140 ILE A CA 1
ATOM 1127 C C . ILE A 1 140 ? 3.880 6.039 -0.176 1.00 92.62 140 ILE A C 1
ATOM 1129 O O . ILE A 1 140 ? 4.395 6.403 -1.229 1.00 92.62 140 ILE A O 1
ATOM 1133 N N . CYS A 1 141 ? 3.413 4.800 -0.001 1.00 92.56 141 CYS A N 1
ATOM 1134 C CA . CYS A 1 141 ? 3.612 3.741 -0.991 1.00 92.56 141 CYS A CA 1
ATOM 1135 C C . CYS A 1 141 ? 2.949 4.072 -2.335 1.00 92.56 141 CYS A C 1
ATOM 1137 O O . CYS A 1 141 ? 3.561 3.872 -3.380 1.00 92.56 141 CYS A O 1
ATOM 1139 N N . THR A 1 142 ? 1.722 4.604 -2.322 1.00 90.50 142 THR A N 1
ATOM 1140 C CA . THR A 1 142 ? 1.021 5.006 -3.556 1.00 90.50 142 THR A CA 1
ATOM 1141 C C . THR A 1 142 ? 1.733 6.159 -4.259 1.00 90.50 142 THR A C 1
ATOM 1143 O O . THR A 1 142 ? 2.012 6.068 -5.453 1.00 90.50 142 THR A O 1
ATOM 1146 N N . ARG A 1 143 ? 2.126 7.201 -3.518 1.00 90.88 143 ARG A N 1
ATOM 1147 C CA . ARG A 1 143 ? 2.852 8.353 -4.068 1.00 90.88 143 ARG A CA 1
ATOM 1148 C C . ARG A 1 143 ? 4.221 7.977 -4.634 1.00 90.88 1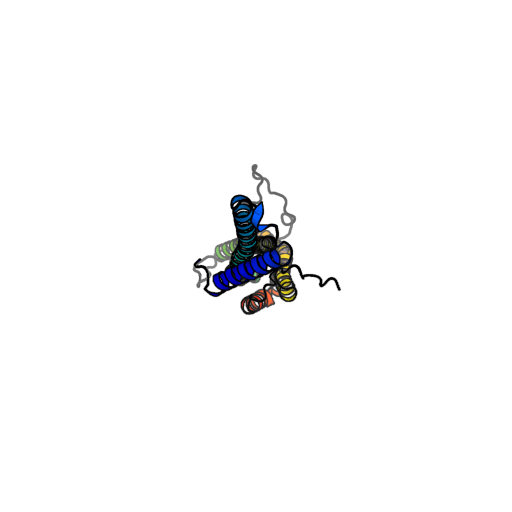43 ARG A C 1
ATOM 1150 O O . ARG A 1 143 ? 4.594 8.460 -5.700 1.00 90.88 143 ARG A O 1
ATOM 1157 N N . GLU A 1 144 ? 4.998 7.168 -3.920 1.00 91.62 144 GLU A N 1
ATOM 1158 C CA . GLU A 1 144 ? 6.313 6.730 -4.398 1.00 91.62 144 GLU A CA 1
ATOM 1159 C C . GLU A 1 144 ? 6.191 5.906 -5.676 1.00 91.62 144 GLU A C 1
ATOM 1161 O O . GLU A 1 144 ? 6.945 6.130 -6.620 1.00 91.62 144 GLU A O 1
ATOM 1166 N N . LEU A 1 145 ? 5.198 5.019 -5.744 1.00 89.88 145 LEU A N 1
ATOM 1167 C CA . LEU A 1 145 ? 4.932 4.217 -6.929 1.00 89.88 145 LEU A CA 1
ATOM 1168 C C . LEU A 1 145 ? 4.553 5.090 -8.143 1.00 89.88 145 LEU A C 1
ATOM 1170 O O . LEU A 1 145 ? 5.095 4.901 -9.232 1.00 89.88 145 LEU A O 1
ATOM 1174 N N . GLU A 1 146 ? 3.695 6.097 -7.954 1.00 88.88 146 GLU A N 1
ATOM 1175 C CA . GLU A 1 146 ? 3.362 7.086 -8.992 1.00 88.88 146 GLU A CA 1
ATOM 1176 C C . GLU A 1 146 ? 4.593 7.867 -9.478 1.00 88.88 146 GLU A C 1
ATOM 1178 O O . GLU A 1 146 ? 4.772 8.078 -10.683 1.00 88.88 146 GLU A O 1
ATOM 1183 N N . ILE A 1 147 ? 5.467 8.282 -8.554 1.00 89.69 147 ILE A N 1
ATOM 1184 C CA . ILE A 1 147 ? 6.720 8.969 -8.886 1.00 89.69 147 ILE A CA 1
ATOM 1185 C C . ILE A 1 147 ? 7.622 8.052 -9.716 1.00 89.69 147 ILE A C 1
ATOM 1187 O O . ILE A 1 147 ? 8.145 8.498 -10.739 1.00 89.69 147 ILE A O 1
ATOM 1191 N N . SER A 1 148 ? 7.779 6.787 -9.323 1.00 89.38 148 SER A N 1
ATOM 1192 C CA . SER A 1 148 ? 8.609 5.831 -10.056 1.00 89.38 148 SER A CA 1
ATOM 1193 C C . SER A 1 148 ? 8.069 5.567 -11.465 1.00 89.38 148 SER A C 1
ATOM 1195 O O . SER A 1 148 ? 8.858 5.559 -12.409 1.00 89.38 148 SER A O 1
ATOM 1197 N N . PHE A 1 149 ? 6.748 5.465 -11.664 1.00 87.50 149 PHE A N 1
ATOM 1198 C CA . PHE A 1 149 ? 6.173 5.363 -13.015 1.00 87.50 149 PHE A CA 1
ATOM 1199 C C . PHE A 1 149 ? 6.408 6.610 -13.860 1.00 87.50 149 PHE A C 1
ATOM 1201 O O . PHE A 1 149 ? 6.758 6.506 -15.036 1.00 87.50 149 PHE A O 1
ATOM 1208 N N . ARG A 1 150 ? 6.266 7.803 -13.277 1.00 85.31 150 ARG A N 1
ATOM 1209 C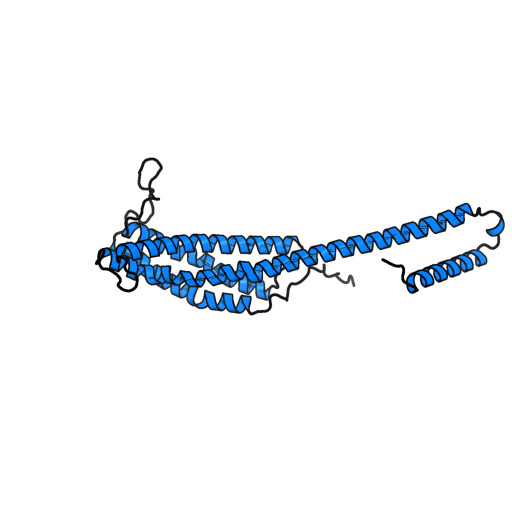 CA . ARG A 1 150 ? 6.572 9.047 -13.991 1.00 85.31 150 ARG A CA 1
ATOM 1210 C C . ARG A 1 150 ? 8.047 9.112 -14.393 1.00 85.31 150 ARG A C 1
ATOM 1212 O O . ARG A 1 150 ? 8.351 9.544 -15.503 1.00 85.31 150 ARG A O 1
ATOM 1219 N N . ASN A 1 151 ? 8.948 8.677 -13.514 1.00 85.94 151 ASN A N 1
ATOM 1220 C CA . ASN A 1 151 ? 10.380 8.633 -13.797 1.00 85.94 151 ASN A CA 1
ATOM 1221 C C . ASN A 1 151 ? 10.693 7.621 -14.908 1.00 85.94 151 ASN A C 1
ATOM 1223 O O . ASN A 1 151 ? 11.436 7.956 -15.828 1.00 85.94 151 ASN A O 1
ATOM 1227 N N . LEU A 1 152 ? 10.068 6.441 -14.882 1.00 85.06 152 LEU A N 1
ATOM 1228 C CA . LEU A 1 152 ? 10.177 5.436 -15.942 1.00 85.06 152 LEU A CA 1
ATOM 1229 C C . LEU A 1 152 ? 9.753 6.021 -17.303 1.00 85.06 152 LEU A C 1
ATOM 1231 O O . LEU A 1 152 ? 10.521 5.985 -18.266 1.00 85.06 152 LEU A O 1
ATOM 1235 N N . ASN A 1 153 ? 8.596 6.690 -17.346 1.00 82.69 153 ASN A N 1
ATOM 1236 C CA . ASN A 1 153 ? 8.104 7.362 -18.551 1.00 82.69 153 ASN A CA 1
ATOM 1237 C C . ASN A 1 153 ? 9.057 8.470 -19.032 1.00 82.69 153 ASN A C 1
ATOM 1239 O O . ASN A 1 153 ? 9.254 8.641 -20.235 1.00 82.69 153 ASN A O 1
ATOM 1243 N N . SER A 1 154 ? 9.689 9.206 -18.111 1.00 80.50 154 SER A N 1
ATOM 1244 C CA . SER A 1 154 ? 10.628 10.287 -18.453 1.00 80.50 154 SER A CA 1
ATOM 1245 C C . SER A 1 154 ? 11.905 9.802 -19.147 1.00 80.50 154 SER A C 1
ATOM 1247 O O . SER A 1 154 ? 12.490 10.547 -19.933 1.00 80.50 154 SER A O 1
ATOM 1249 N N . VAL A 1 155 ? 12.307 8.548 -18.910 1.00 79.19 155 VAL A N 1
ATOM 1250 C CA . VAL A 1 155 ? 13.465 7.920 -19.565 1.00 79.19 155 VAL A CA 1
ATOM 1251 C C . VAL A 1 155 ? 13.087 7.128 -20.823 1.00 79.19 155 VAL A C 1
ATOM 1253 O O . VAL A 1 155 ? 13.941 6.468 -21.411 1.00 79.19 155 VAL A O 1
ATOM 1256 N N . GLY A 1 156 ? 11.831 7.220 -21.280 1.00 71.12 156 GLY A N 1
ATOM 1257 C CA . GLY A 1 156 ? 11.352 6.573 -22.507 1.00 71.12 156 GLY A CA 1
ATOM 1258 C C . GLY A 1 156 ? 10.952 5.106 -22.333 1.00 71.12 156 GLY A C 1
ATOM 1259 O O . GLY A 1 156 ? 10.956 4.347 -23.301 1.00 71.12 156 GLY A O 1
ATOM 1260 N N . TRP A 1 157 ? 10.621 4.695 -21.112 1.00 76.31 157 TRP A N 1
ATOM 1261 C CA . TRP A 1 157 ? 10.142 3.353 -20.799 1.00 76.31 157 TRP A CA 1
ATOM 1262 C C . TRP A 1 157 ? 8.708 3.429 -20.283 1.00 76.31 157 TRP A C 1
ATOM 1264 O O . TRP A 1 157 ? 8.384 4.327 -19.518 1.00 76.31 157 TRP A O 1
ATOM 1274 N N . GLU A 1 158 ? 7.856 2.480 -20.657 1.00 76.75 158 GLU A N 1
ATOM 1275 C CA . GLU A 1 158 ? 6.504 2.380 -20.100 1.00 76.75 158 GLU A CA 1
ATOM 1276 C C . GLU A 1 158 ? 6.217 0.941 -19.663 1.00 76.75 158 GLU A C 1
ATOM 1278 O O . GLU A 1 158 ? 6.753 -0.032 -20.207 1.00 76.75 158 GLU A O 1
ATOM 1283 N N . VAL A 1 159 ? 5.365 0.810 -18.649 1.00 74.31 159 VAL A N 1
ATOM 1284 C CA . VAL A 1 159 ? 4.800 -0.477 -18.247 1.00 74.31 159 VAL A CA 1
ATOM 1285 C C . VAL A 1 159 ? 3.810 -0.940 -19.318 1.00 74.31 159 VAL A C 1
ATOM 1287 O O . VAL A 1 159 ? 2.977 -0.159 -19.762 1.00 74.31 159 VAL A O 1
ATOM 1290 N N . SER A 1 160 ? 3.864 -2.212 -19.715 1.00 76.19 160 SER A N 1
ATOM 1291 C CA . SER A 1 160 ? 2.889 -2.795 -20.649 1.00 76.19 160 SER A CA 1
ATOM 1292 C C . SER A 1 160 ? 1.444 -2.581 -20.182 1.00 76.19 160 SER A C 1
ATOM 1294 O O . SER A 1 160 ? 1.179 -2.753 -18.990 1.00 76.19 160 SER A O 1
ATOM 1296 N N . ASP A 1 161 ? 0.513 -2.331 -21.105 1.00 77.56 161 ASP A N 1
ATOM 1297 C CA . ASP A 1 161 ? -0.892 -2.022 -20.788 1.00 77.56 161 ASP A CA 1
ATOM 1298 C C . ASP A 1 161 ? -1.562 -3.057 -19.859 1.00 77.56 161 ASP A C 1
ATOM 1300 O O . ASP A 1 161 ? -2.099 -2.677 -18.825 1.00 77.56 161 ASP A O 1
ATOM 1304 N N . ASP A 1 162 ? -1.417 -4.366 -20.116 1.00 76.00 162 ASP A N 1
ATOM 1305 C CA . ASP A 1 162 ? -1.968 -5.426 -19.236 1.00 76.00 162 ASP A CA 1
ATOM 1306 C C . ASP A 1 162 ? -1.473 -5.307 -17.781 1.00 76.00 162 ASP A C 1
ATOM 1308 O O . ASP A 1 162 ? -2.221 -5.470 -16.816 1.00 76.00 162 ASP A O 1
ATOM 1312 N N . LYS A 1 163 ? -0.191 -4.978 -17.594 1.00 76.62 163 LYS A N 1
ATOM 1313 C CA . LYS A 1 163 ? 0.380 -4.796 -16.252 1.00 76.62 163 LYS A CA 1
ATOM 1314 C C . LYS A 1 163 ? -0.012 -3.467 -15.633 1.00 76.62 163 LYS A C 1
ATOM 1316 O O . LYS A 1 163 ? -0.190 -3.402 -14.420 1.00 76.62 163 LYS A O 1
ATOM 1321 N N . LYS A 1 164 ? -0.154 -2.425 -16.447 1.00 81.88 164 LYS A N 1
ATOM 1322 C CA . LYS A 1 164 ? -0.638 -1.117 -16.012 1.00 81.88 164 LYS A CA 1
ATOM 1323 C C . LYS A 1 164 ? -2.037 -1.242 -15.415 1.00 81.88 164 LYS A C 1
ATOM 1325 O O . LYS A 1 164 ? -2.249 -0.732 -14.319 1.00 81.88 164 LYS A O 1
ATOM 1330 N N . ASP A 1 165 ? -2.921 -2.008 -16.049 1.00 84.06 165 ASP A N 1
ATOM 1331 C CA . ASP A 1 165 ? -4.272 -2.274 -15.544 1.00 84.06 165 ASP A CA 1
ATOM 1332 C C . ASP A 1 165 ? -4.239 -3.033 -14.207 1.00 84.06 165 ASP A C 1
ATOM 1334 O O . ASP A 1 165 ? -4.887 -2.628 -13.242 1.00 84.06 165 ASP A O 1
ATOM 1338 N N . LYS A 1 166 ? -3.409 -4.081 -14.093 1.00 84.94 166 LYS A N 1
ATOM 1339 C CA . LYS A 1 166 ? -3.220 -4.833 -12.834 1.00 84.94 166 LYS A CA 1
ATOM 1340 C C . LYS A 1 166 ? -2.681 -3.954 -11.697 1.00 84.94 166 LYS A C 1
ATOM 1342 O O . LYS A 1 166 ? -3.125 -4.066 -10.556 1.00 84.94 166 LYS A O 1
ATOM 1347 N N . ILE A 1 167 ? -1.723 -3.077 -11.992 1.00 85.81 167 ILE A N 1
ATOM 1348 C CA . ILE A 1 167 ? -1.167 -2.119 -11.025 1.00 85.81 167 ILE A CA 1
ATOM 1349 C C . ILE A 1 167 ? -2.240 -1.113 -10.596 1.00 85.81 167 ILE A C 1
ATOM 1351 O O . ILE A 1 167 ? -2.397 -0.852 -9.402 1.00 85.81 167 ILE A O 1
ATOM 1355 N N . GLN A 1 168 ? -2.985 -0.557 -11.552 1.00 87.50 168 GLN A N 1
ATOM 1356 C CA . GLN A 1 168 ? -4.067 0.387 -11.276 1.00 87.50 168 GLN A CA 1
ATOM 1357 C C . GLN A 1 168 ? -5.167 -0.248 -10.431 1.00 87.50 168 GLN A C 1
ATOM 1359 O O . GLN A 1 168 ? -5.679 0.405 -9.525 1.00 87.50 168 GLN A O 1
ATOM 1364 N N . GLU A 1 169 ? -5.483 -1.523 -10.660 1.00 89.56 169 GLU A N 1
ATOM 1365 C CA . GLU A 1 169 ? -6.427 -2.266 -9.831 1.00 89.56 169 GLU A CA 1
ATOM 1366 C C . GLU A 1 169 ? -5.975 -2.281 -8.360 1.00 89.56 169 GLU A C 1
ATOM 1368 O O . GLU A 1 169 ? -6.743 -1.915 -7.471 1.00 89.56 169 GLU A O 1
ATOM 1373 N N . VAL A 1 170 ? -4.710 -2.610 -8.087 1.00 90.62 170 VAL A N 1
ATOM 1374 C CA . VAL A 1 170 ? -4.162 -2.611 -6.719 1.00 90.62 170 VAL A CA 1
ATOM 1375 C C . VAL A 1 170 ? -4.171 -1.209 -6.096 1.00 90.62 170 VAL A C 1
ATOM 1377 O O . VAL A 1 170 ? -4.561 -1.051 -4.937 1.00 90.62 170 VAL A O 1
ATOM 1380 N N . ILE A 1 171 ? -3.783 -0.181 -6.855 1.00 90.44 171 ILE A N 1
ATOM 1381 C CA . ILE A 1 171 ? -3.826 1.217 -6.397 1.00 90.44 171 ILE A CA 1
ATOM 1382 C C . ILE A 1 171 ? -5.268 1.634 -6.075 1.00 90.44 171 ILE A C 1
ATOM 1384 O O . ILE A 1 171 ? -5.510 2.299 -5.067 1.00 90.44 171 ILE A O 1
ATOM 1388 N N . SER A 1 172 ? -6.239 1.213 -6.888 1.00 92.25 172 SER A N 1
ATOM 1389 C CA . SER A 1 172 ? -7.651 1.534 -6.679 1.00 92.25 172 SER A CA 1
ATOM 1390 C C . SER A 1 172 ? -8.189 0.957 -5.368 1.00 92.25 172 SER A C 1
ATOM 1392 O O . SER A 1 172 ? -8.910 1.655 -4.660 1.00 92.25 172 SER A O 1
ATOM 1394 N N . ILE A 1 173 ? -7.764 -0.253 -4.978 1.00 93.25 173 ILE A N 1
ATOM 1395 C CA . ILE A 1 173 ? -8.134 -0.863 -3.691 1.00 93.25 173 ILE A CA 1
ATOM 1396 C C . ILE A 1 173 ? -7.674 0.017 -2.524 1.00 93.25 173 ILE A C 1
ATOM 1398 O O . ILE A 1 173 ? -8.447 0.263 -1.598 1.00 93.25 173 ILE A O 1
ATOM 1402 N N . ILE A 1 174 ? -6.437 0.525 -2.579 1.00 93.38 174 ILE A N 1
ATOM 1403 C CA . ILE A 1 174 ? -5.886 1.422 -1.551 1.00 93.38 174 ILE A CA 1
ATOM 1404 C C . ILE A 1 174 ? -6.638 2.750 -1.529 1.00 93.38 174 ILE A C 1
ATOM 1406 O O . ILE A 1 174 ? -7.033 3.217 -0.461 1.00 93.38 174 ILE A O 1
ATOM 1410 N N . ASN A 1 175 ? -6.870 3.347 -2.697 1.00 91.38 175 ASN A N 1
ATOM 1411 C CA . ASN A 1 175 ? -7.567 4.625 -2.789 1.00 91.38 175 ASN A CA 1
ATOM 1412 C C . ASN A 1 175 ? -9.005 4.527 -2.257 1.00 91.38 175 ASN A C 1
ATOM 1414 O O . ASN A 1 175 ? -9.450 5.410 -1.525 1.00 91.38 175 ASN A O 1
ATOM 1418 N N . ASN A 1 176 ? -9.691 3.419 -2.542 1.00 94.19 176 ASN A N 1
ATOM 1419 C CA . ASN A 1 176 ? -11.031 3.133 -2.031 1.00 94.19 176 ASN A CA 1
ATOM 1420 C C . ASN A 1 176 ? -11.037 2.779 -0.536 1.00 94.19 176 ASN A C 1
ATOM 1422 O O . ASN A 1 176 ? -12.067 2.909 0.118 1.00 94.19 176 ASN A O 1
ATOM 1426 N N . ALA A 1 177 ? -9.897 2.380 0.031 1.00 94.31 177 ALA A N 1
ATOM 1427 C CA . ALA A 1 177 ? -9.779 2.081 1.451 1.00 94.31 177 ALA A CA 1
ATOM 1428 C C . ALA A 1 177 ? -9.684 3.339 2.332 1.00 94.31 177 ALA A C 1
ATOM 1430 O O . ALA A 1 177 ? -10.128 3.294 3.477 1.00 94.31 177 ALA A O 1
ATOM 1431 N N . PHE A 1 178 ? -9.172 4.471 1.827 1.00 91.56 178 PHE A N 1
ATOM 1432 C CA . PHE A 1 178 ? -9.100 5.729 2.590 1.00 91.56 178 PHE A CA 1
ATOM 1433 C C . PHE A 1 178 ? -10.444 6.198 3.174 1.00 91.56 178 PHE A C 1
ATOM 1435 O O . PHE A 1 178 ? -10.509 6.411 4.388 1.00 91.56 178 PHE A O 1
ATOM 1442 N N . PRO A 1 179 ? -11.532 6.340 2.391 1.00 90.75 179 PRO A N 1
ATOM 1443 C CA . PRO A 1 179 ? -12.821 6.749 2.947 1.00 90.75 179 PRO A CA 1
ATOM 1444 C C . PRO A 1 179 ? -13.390 5.741 3.955 1.00 90.75 179 PRO A C 1
ATOM 1446 O O . PRO A 1 179 ? -14.251 6.114 4.742 1.00 90.75 179 PRO A O 1
ATOM 1449 N N . ILE A 1 180 ? -12.901 4.495 3.964 1.00 93.31 180 ILE A N 1
ATOM 1450 C CA . ILE A 1 180 ? -13.333 3.449 4.896 1.00 93.31 180 ILE A CA 1
ATOM 1451 C C . ILE A 1 180 ? -12.522 3.500 6.203 1.00 93.31 180 ILE A C 1
ATOM 1453 O O . ILE A 1 180 ? -13.083 3.453 7.295 1.00 93.31 180 ILE A O 1
ATOM 1457 N N . ILE A 1 181 ? -11.195 3.621 6.107 1.00 94.50 181 ILE A N 1
ATOM 1458 C CA . ILE A 1 181 ? -10.280 3.558 7.256 1.00 94.50 181 ILE A CA 1
ATOM 1459 C C . ILE A 1 181 ? -10.291 4.842 8.099 1.00 94.50 181 ILE A C 1
ATOM 1461 O O . ILE A 1 181 ? -10.106 4.777 9.313 1.00 94.50 181 ILE A O 1
ATOM 1465 N N . TYR A 1 182 ? -10.530 6.010 7.488 1.00 91.75 182 TYR A N 1
ATOM 1466 C CA . TYR A 1 182 ? -10.575 7.283 8.215 1.00 91.75 182 TYR A CA 1
ATOM 1467 C C . TYR A 1 182 ? -11.681 7.322 9.283 1.00 91.75 182 TYR A C 1
ATOM 1469 O O . TYR A 1 182 ? -11.364 7.652 10.427 1.00 91.75 182 TYR A O 1
ATOM 1477 N N . PRO A 1 183 ? -12.943 6.955 8.981 1.00 91.81 183 PRO A N 1
ATOM 1478 C CA . PRO A 1 183 ? -13.989 6.821 9.995 1.00 91.81 183 PRO A CA 1
ATOM 1479 C C . PRO A 1 183 ? -13.605 5.896 11.154 1.00 91.81 183 PRO A C 1
ATOM 1481 O O . PRO A 1 183 ? -13.782 6.276 12.309 1.00 91.81 183 PRO A O 1
ATOM 1484 N N . VAL A 1 184 ? -13.008 4.730 10.866 1.00 94.75 184 VAL A N 1
ATOM 1485 C CA . VAL A 1 184 ? -12.527 3.792 11.899 1.00 94.75 184 VAL A CA 1
ATOM 1486 C C . VAL A 1 184 ? -11.501 4.464 12.807 1.00 94.75 184 VAL A C 1
ATOM 1488 O O . VAL A 1 184 ? -11.622 4.405 14.032 1.00 94.75 184 VAL A O 1
ATOM 1491 N N . PHE A 1 185 ? -10.499 5.117 12.215 1.00 93.19 185 PHE A N 1
ATOM 1492 C CA . PHE A 1 185 ? -9.431 5.790 12.945 1.00 93.19 185 PHE A CA 1
ATOM 1493 C C . PHE A 1 185 ? -9.974 6.902 13.850 1.00 93.19 185 PHE A C 1
ATOM 1495 O O . PHE A 1 185 ? -9.716 6.895 15.054 1.00 93.19 185 PHE A O 1
ATOM 1502 N N . TYR A 1 186 ? -10.782 7.811 13.300 1.00 88.31 186 TYR A N 1
ATOM 1503 C CA . TYR A 1 186 ? -11.302 8.957 14.044 1.00 88.31 186 TYR A CA 1
ATOM 1504 C C . TYR A 1 186 ? -12.287 8.554 15.145 1.00 88.31 186 TYR A C 1
ATOM 1506 O O . TYR A 1 186 ? -12.166 9.034 16.273 1.00 88.31 186 TYR A O 1
ATOM 1514 N N . ALA A 1 187 ? -13.205 7.624 14.866 1.00 90.31 187 ALA A N 1
ATOM 1515 C CA . ALA A 1 187 ? -14.125 7.116 15.880 1.00 90.31 187 ALA A CA 1
ATOM 1516 C C . ALA A 1 187 ? -13.373 6.400 17.018 1.00 90.31 187 ALA A C 1
ATOM 1518 O O . ALA A 1 187 ? -13.694 6.599 18.192 1.00 90.31 187 ALA A O 1
ATOM 1519 N N . SER A 1 188 ? -12.321 5.635 16.695 1.00 92.38 188 SER A N 1
ATOM 1520 C CA . SER A 1 188 ? -11.473 4.976 17.700 1.00 92.38 188 SER A CA 1
ATOM 1521 C C . SER A 1 188 ? -10.731 5.992 18.570 1.00 92.38 188 SER A C 1
ATOM 1523 O O . SER A 1 188 ? -10.730 5.871 19.795 1.00 92.38 188 SER A O 1
ATOM 1525 N N . GLN A 1 189 ? -10.144 7.033 17.966 1.00 89.50 189 GLN A N 1
ATOM 1526 C CA . GLN A 1 189 ? -9.467 8.099 18.709 1.00 89.50 189 GLN A CA 1
ATOM 1527 C C . GLN A 1 189 ? -10.409 8.816 19.680 1.00 89.50 189 GLN A C 1
ATOM 1529 O O . GLN A 1 189 ? -10.025 9.076 20.824 1.00 89.50 189 GLN A O 1
ATOM 1534 N N . GLN A 1 190 ? -11.637 9.107 19.245 1.00 86.69 190 GLN A N 1
ATOM 1535 C CA . GLN A 1 190 ? -12.638 9.768 20.075 1.00 86.69 190 GLN A CA 1
ATOM 1536 C C . GLN A 1 190 ? -13.086 8.885 21.244 1.00 86.69 190 GLN A C 1
ATOM 1538 O O . GLN A 1 190 ? -13.054 9.335 22.389 1.00 86.69 190 GLN A O 1
ATOM 1543 N N . LEU A 1 191 ? -13.439 7.621 20.987 1.00 90.06 191 LEU A N 1
ATOM 1544 C CA . LEU A 1 191 ? -13.875 6.684 22.030 1.00 90.06 191 LEU A CA 1
ATOM 1545 C C . LEU A 1 191 ? -12.784 6.397 23.070 1.00 90.06 191 LEU A C 1
ATOM 1547 O O . LEU A 1 191 ? -13.080 6.215 24.249 1.00 90.06 191 LEU A O 1
ATOM 1551 N N . LEU A 1 192 ? -11.517 6.376 22.653 1.00 89.25 192 LEU A N 1
ATOM 1552 C CA . LEU A 1 192 ? -10.383 6.120 23.545 1.00 89.25 192 LEU A CA 1
ATOM 1553 C C . LEU A 1 192 ? -9.860 7.381 24.254 1.00 89.25 192 LEU A C 1
ATOM 1555 O O . LEU A 1 192 ? -8.981 7.273 25.115 1.00 89.25 192 LEU A O 1
ATOM 1559 N N . GLY A 1 193 ? -10.381 8.566 23.917 1.00 82.75 193 GLY A N 1
ATOM 1560 C CA . GLY A 1 193 ? -9.910 9.841 24.460 1.00 82.75 193 GLY A CA 1
ATOM 1561 C C . GLY A 1 193 ? -8.467 10.168 24.061 1.00 82.75 193 GLY A C 1
ATOM 1562 O O . GLY A 1 193 ? -7.732 10.776 24.836 1.00 82.75 193 GLY A O 1
ATOM 1563 N N . LEU A 1 194 ? -8.042 9.743 22.866 1.00 78.19 194 LEU A N 1
ATOM 1564 C CA . LEU A 1 194 ? -6.696 9.962 22.313 1.00 78.19 194 LEU A CA 1
ATOM 1565 C C . LEU A 1 194 ? -6.542 11.319 21.623 1.00 78.19 194 LEU A C 1
ATOM 1567 O O . LEU A 1 194 ? -5.570 11.559 20.914 1.00 78.19 194 LEU A O 1
ATOM 1571 N N . THR A 1 195 ? -7.497 12.217 21.835 1.00 61.22 195 THR A N 1
ATOM 1572 C CA . THR A 1 195 ? -7.656 13.503 21.161 1.00 61.22 195 THR A CA 1
ATOM 1573 C C . THR A 1 195 ? -6.610 14.541 21.584 1.00 61.22 195 THR A C 1
ATOM 1575 O O . THR A 1 195 ? -6.960 15.645 21.987 1.00 61.22 195 THR A O 1
ATOM 1578 N N . LYS A 1 196 ? -5.313 14.223 21.508 1.00 49.50 196 LYS A N 1
ATOM 1579 C CA . LYS A 1 196 ? -4.242 15.226 21.616 1.00 49.50 196 LYS A CA 1
ATOM 1580 C C . LYS A 1 196 ? -4.047 16.041 20.328 1.00 49.50 196 LYS A C 1
ATOM 1582 O O . LYS A 1 196 ? -3.438 17.098 20.410 1.00 49.50 196 LYS A O 1
ATOM 1587 N N . ASP A 1 197 ? -4.659 15.643 19.210 1.00 45.84 197 ASP A N 1
ATOM 1588 C CA . ASP A 1 197 ? -4.475 16.306 17.904 1.00 45.84 197 ASP A CA 1
ATOM 1589 C C . ASP A 1 197 ? -5.704 17.086 17.391 1.00 45.84 197 ASP A C 1
ATOM 1591 O O . ASP A 1 197 ? -5.694 17.600 16.276 1.00 45.84 197 ASP A O 1
ATOM 1595 N N . PHE A 1 198 ? -6.767 17.212 18.191 1.00 49.22 198 PHE A N 1
ATOM 1596 C CA . PHE A 1 198 ? -7.980 17.962 17.818 1.00 49.22 198 PHE A CA 1
ATOM 1597 C C . PHE A 1 198 ? -8.122 19.250 18.601 1.00 49.22 198 PHE A C 1
ATOM 1599 O O . PHE A 1 198 ? -9.228 19.733 18.770 1.00 49.22 198 PHE A O 1
ATOM 1606 N N . TYR A 1 199 ? -7.031 19.793 19.112 1.00 43.34 199 TYR A N 1
ATOM 1607 C CA . TYR A 1 199 ? -7.039 21.088 19.755 1.00 43.34 199 TYR A CA 1
ATOM 1608 C C . TYR A 1 199 ? -6.394 22.092 18.806 1.00 43.34 199 TYR A C 1
ATOM 1610 O O . TYR A 1 199 ? -5.307 21.836 18.290 1.00 43.34 199 TYR A O 1
ATOM 1618 N N . ASP A 1 200 ? -7.048 23.225 18.549 1.00 45.44 200 ASP A N 1
ATOM 1619 C CA . ASP A 1 200 ? -6.330 24.359 17.972 1.00 45.44 200 ASP A CA 1
ATOM 1620 C C . ASP A 1 200 ? -5.188 24.777 18.925 1.00 45.44 200 ASP A C 1
ATOM 1622 O O . ASP A 1 200 ? -5.085 24.316 20.068 1.00 45.44 200 ASP A O 1
ATOM 1626 N N . ASN A 1 201 ? -4.318 25.687 18.487 1.00 47.91 201 ASN A N 1
ATOM 1627 C CA . ASN A 1 201 ? -3.212 26.192 19.315 1.00 47.91 201 ASN A CA 1
ATOM 1628 C C . ASN A 1 201 ? -3.675 26.852 20.642 1.00 47.91 201 ASN A C 1
ATOM 1630 O O . ASN A 1 201 ? -2.840 27.287 21.431 1.00 47.91 201 ASN A O 1
ATOM 1634 N N . GLN A 1 202 ? -4.987 26.962 20.873 1.00 48.03 202 GLN A N 1
ATOM 1635 C CA . GLN A 1 202 ? -5.655 27.580 22.014 1.00 48.03 202 GLN A CA 1
ATOM 1636 C C . GLN A 1 202 ? -6.438 26.555 22.861 1.00 48.03 202 GLN A C 1
ATOM 1638 O O . GLN A 1 202 ? -7.146 26.955 23.780 1.00 48.03 202 GLN A O 1
ATOM 1643 N N . GLN A 1 203 ? -6.282 25.249 22.607 1.00 46.69 203 GLN A N 1
ATOM 1644 C CA . GLN A 1 203 ? -6.998 24.167 23.297 1.00 46.69 203 GLN A CA 1
ATOM 1645 C C . GLN A 1 203 ? -8.517 24.125 23.054 1.00 46.69 203 GLN A C 1
ATOM 1647 O O . GLN A 1 203 ? -9.253 23.535 23.848 1.00 46.69 203 GLN A O 1
ATOM 1652 N N . ASN A 1 204 ? -9.004 24.643 21.924 1.00 41.25 204 ASN A N 1
ATOM 1653 C CA . ASN A 1 204 ? -10.388 24.424 21.495 1.00 41.25 204 ASN A CA 1
ATOM 1654 C C . ASN A 1 204 ? -10.501 23.185 20.610 1.00 41.25 204 ASN A C 1
ATOM 1656 O O . ASN A 1 204 ? -9.682 22.985 19.716 1.00 41.25 204 ASN A O 1
ATOM 1660 N N . ILE A 1 205 ? -11.543 22.378 20.825 1.00 51.44 205 ILE A N 1
ATOM 1661 C CA . ILE A 1 205 ? -11.806 21.186 20.014 1.00 51.44 205 ILE A CA 1
ATOM 1662 C C . ILE A 1 205 ? -12.052 21.606 18.551 1.00 51.44 205 ILE A C 1
ATOM 1664 O O . ILE A 1 205 ? -13.051 22.262 18.257 1.00 51.44 205 ILE A O 1
ATOM 1668 N N . ILE A 1 206 ? -11.184 21.194 17.625 1.00 51.50 206 ILE A N 1
ATOM 1669 C CA . ILE A 1 206 ? -11.389 21.268 16.179 1.00 51.50 206 ILE A CA 1
ATOM 1670 C C . ILE A 1 206 ? -12.628 20.416 15.866 1.00 51.50 206 ILE A C 1
ATOM 1672 O O . ILE A 1 206 ? -12.626 19.212 16.149 1.00 51.50 206 ILE A O 1
ATOM 1676 N N . PRO A 1 207 ? -13.702 21.005 15.312 1.00 47.91 207 PRO A N 1
ATOM 1677 C CA . PRO A 1 207 ? -14.919 20.274 14.998 1.00 47.91 207 PRO A CA 1
ATOM 1678 C C . PRO A 1 207 ? -14.626 19.180 13.968 1.00 47.91 207 PRO A C 1
ATOM 1680 O O . PRO A 1 207 ? -14.375 19.467 12.800 1.00 47.91 207 PRO A O 1
ATOM 1683 N N . THR A 1 208 ? -14.671 17.920 14.391 1.00 56.59 208 THR A N 1
ATOM 1684 C CA . THR A 1 208 ? -14.860 16.796 13.474 1.00 56.59 208 THR A CA 1
ATOM 1685 C C . THR A 1 208 ? -16.357 16.482 13.423 1.00 56.59 208 THR A C 1
ATOM 1687 O O . THR A 1 208 ? -17.062 16.740 14.407 1.00 56.59 208 THR A O 1
ATOM 1690 N N . PRO A 1 209 ? -16.878 15.909 12.323 1.00 55.28 209 PRO A N 1
ATOM 1691 C CA . PRO A 1 209 ? -18.277 15.476 12.262 1.00 55.28 209 PRO A CA 1
ATOM 1692 C C . PRO A 1 209 ? -18.651 14.458 13.358 1.00 55.28 209 PRO A C 1
ATOM 1694 O O . PRO A 1 209 ? -19.831 14.260 13.629 1.00 55.28 209 PRO A O 1
ATOM 1697 N N . TYR A 1 210 ? -17.664 13.855 14.028 1.00 57.53 210 TYR A N 1
ATOM 1698 C CA . TYR A 1 210 ? -17.850 12.821 15.043 1.00 57.53 210 TYR A CA 1
ATOM 1699 C C . TYR A 1 210 ? -18.006 13.370 16.472 1.00 57.53 210 TYR A C 1
ATOM 1701 O O . TYR A 1 210 ? -18.583 12.698 17.327 1.00 57.53 210 TYR A O 1
ATOM 1709 N N . ASN A 1 211 ? -17.608 14.623 16.739 1.00 57.34 211 ASN A N 1
ATOM 1710 C CA . ASN A 1 211 ? -17.593 15.222 18.088 1.00 57.34 211 ASN A CA 1
ATOM 1711 C C . ASN A 1 211 ? -18.976 15.302 18.782 1.00 57.34 211 ASN A C 1
ATOM 1713 O O . ASN A 1 211 ? -19.037 15.554 19.982 1.00 57.34 211 ASN A O 1
ATOM 1717 N N . GLN A 1 212 ? -20.076 15.104 18.045 1.00 60.47 212 GLN A N 1
ATOM 1718 C CA . GLN A 1 212 ? -21.461 15.107 18.548 1.00 60.47 212 GLN A CA 1
ATOM 1719 C C . GLN A 1 212 ? -22.165 13.742 18.425 1.00 60.47 212 GLN A C 1
ATOM 1721 O O . GLN A 1 212 ? -23.363 13.637 18.672 1.00 60.47 212 GLN A O 1
ATOM 1726 N N . THR A 1 213 ? -21.435 12.703 18.019 1.00 71.44 213 THR A N 1
ATOM 1727 C CA . THR A 1 213 ? -21.967 11.354 17.783 1.00 71.44 213 THR A CA 1
ATOM 1728 C C . THR A 1 213 ? -21.995 10.558 19.093 1.00 71.44 213 THR A C 1
ATOM 1730 O O . THR A 1 213 ? -21.082 10.688 19.913 1.00 71.44 213 THR A O 1
ATOM 1733 N N . SER A 1 214 ? -23.041 9.757 19.324 1.00 84.94 214 SER A N 1
ATOM 1734 C CA . SER A 1 214 ? -23.147 8.948 20.546 1.00 84.94 214 SER A CA 1
ATOM 1735 C C . SER A 1 214 ? -22.083 7.841 20.579 1.00 84.94 214 SER A C 1
ATOM 1737 O O . SER A 1 214 ? -21.549 7.441 19.546 1.00 84.94 214 SER A O 1
ATOM 1739 N N . GLN A 1 215 ? -21.768 7.312 21.767 1.00 87.75 215 GLN A N 1
ATOM 1740 C CA . GLN A 1 215 ? -20.825 6.193 21.892 1.00 87.75 215 GLN A CA 1
ATOM 1741 C C . GLN A 1 215 ? -21.269 4.968 21.072 1.00 87.75 215 GLN A C 1
ATOM 1743 O O . GLN A 1 215 ? -20.432 4.292 20.477 1.00 87.75 215 GLN A O 1
ATOM 1748 N N . GLU A 1 216 ? -22.571 4.684 21.051 1.00 90.50 216 GLU A N 1
ATOM 1749 C CA . GLU A 1 216 ? -23.158 3.556 20.321 1.00 90.50 216 GLU A CA 1
ATOM 1750 C C . GLU A 1 216 ? -23.004 3.740 18.809 1.00 90.50 216 GLU A C 1
ATOM 1752 O O . GLU A 1 216 ? -22.533 2.832 18.125 1.00 90.50 216 GLU A O 1
ATOM 1757 N N . ASP A 1 217 ? -23.284 4.943 18.307 1.00 89.56 217 ASP A N 1
ATOM 1758 C CA . ASP A 1 217 ? -23.116 5.281 16.892 1.00 89.56 217 ASP A CA 1
ATOM 1759 C C . ASP A 1 217 ? -21.641 5.212 16.461 1.00 89.56 217 ASP A C 1
ATOM 1761 O O . ASP A 1 217 ? -21.326 4.696 15.390 1.00 89.56 217 ASP A O 1
ATOM 1765 N N . LEU A 1 218 ? -20.707 5.680 17.300 1.00 90.25 218 LEU A N 1
ATOM 1766 C CA . LEU A 1 218 ? -19.266 5.577 17.029 1.00 90.25 218 LEU A CA 1
ATOM 1767 C C . LEU A 1 218 ? -18.800 4.117 16.967 1.00 90.25 218 LEU A C 1
ATOM 1769 O O . LEU A 1 218 ? -18.001 3.759 16.102 1.00 90.25 218 LEU A O 1
ATOM 1773 N N . LEU A 1 219 ? -19.301 3.264 17.863 1.00 94.62 219 LEU A N 1
ATOM 1774 C CA . LEU A 1 219 ? -19.010 1.831 17.843 1.00 94.62 219 LEU A CA 1
ATOM 1775 C C . LEU A 1 219 ? -19.561 1.159 16.578 1.00 94.62 219 LEU A C 1
ATOM 1777 O O . LEU A 1 219 ? -18.867 0.330 15.987 1.00 94.62 219 LEU A O 1
ATOM 1781 N N . GLU A 1 220 ? -20.759 1.538 16.132 1.00 95.44 220 GLU A N 1
ATOM 1782 C CA . GLU A 1 220 ? -21.354 1.025 14.893 1.00 95.44 220 GLU A CA 1
ATOM 1783 C C . GLU A 1 220 ? -20.605 1.511 13.641 1.00 95.44 220 GLU A C 1
ATOM 1785 O O . GLU A 1 220 ? -20.406 0.741 12.697 1.00 95.44 220 GLU A O 1
ATOM 1790 N N . ILE A 1 221 ? -20.100 2.751 13.640 1.00 93.81 221 ILE A N 1
ATOM 1791 C CA . ILE A 1 221 ? -19.211 3.261 12.584 1.00 93.81 221 ILE A CA 1
ATOM 1792 C C . ILE A 1 221 ? -17.958 2.391 12.488 1.00 93.81 221 ILE A C 1
ATOM 1794 O O . ILE A 1 221 ? -17.633 1.921 11.397 1.00 93.81 221 ILE A O 1
ATOM 1798 N N . ILE A 1 222 ? -17.279 2.138 13.614 1.00 95.94 222 ILE A N 1
ATOM 1799 C CA . ILE A 1 222 ? -16.070 1.304 13.634 1.00 95.94 222 ILE A CA 1
ATOM 1800 C C . ILE A 1 222 ? -16.397 -0.089 13.103 1.00 95.94 222 ILE A C 1
ATOM 1802 O O . ILE A 1 222 ? -15.704 -0.577 12.218 1.00 95.94 222 ILE A O 1
ATOM 1806 N N . LYS A 1 223 ? -17.467 -0.715 13.598 1.00 97.56 223 LYS A N 1
ATOM 1807 C CA . LYS A 1 223 ? -17.863 -2.064 13.188 1.00 97.56 223 LYS A CA 1
ATOM 1808 C C . LYS A 1 223 ? -18.131 -2.159 11.686 1.00 97.56 223 LYS A C 1
ATOM 1810 O O . LYS A 1 223 ? -17.493 -2.953 10.996 1.00 97.56 223 LYS A O 1
ATOM 1815 N N . SER A 1 224 ? -19.040 -1.327 11.184 1.00 96.94 224 SER A N 1
ATOM 1816 C CA . SER A 1 224 ? -19.481 -1.366 9.786 1.00 96.94 224 SER A CA 1
ATOM 1817 C C . SER A 1 224 ? -18.339 -1.052 8.816 1.00 96.94 224 SER A C 1
ATOM 1819 O O . SER A 1 224 ? -18.182 -1.720 7.791 1.00 96.94 224 SER A O 1
ATOM 1821 N N . HIS A 1 225 ? -17.478 -0.088 9.152 1.00 96.88 225 HIS A N 1
ATOM 1822 C CA . HIS A 1 225 ? -16.339 0.265 8.310 1.00 96.88 225 HIS A CA 1
ATOM 1823 C C . HIS A 1 225 ? -15.199 -0.757 8.414 1.00 96.88 225 HIS A C 1
ATOM 1825 O O . HIS A 1 225 ? -14.568 -1.035 7.399 1.00 96.88 225 HIS A O 1
ATOM 1831 N N . SER A 1 226 ? -14.961 -1.387 9.570 1.00 97.06 226 SER A N 1
ATOM 1832 C CA . SER A 1 226 ? -14.007 -2.503 9.694 1.00 97.06 226 SER A CA 1
ATOM 1833 C C . SER A 1 226 ? -14.418 -3.706 8.836 1.00 97.06 226 SER A C 1
ATOM 1835 O O . SER A 1 226 ? -13.581 -4.281 8.139 1.00 97.06 226 SER A O 1
ATOM 1837 N N . GLU A 1 227 ? -15.706 -4.065 8.830 1.00 96.62 227 GLU A N 1
ATOM 1838 C CA . GLU A 1 227 ? -16.245 -5.138 7.981 1.00 96.62 227 GLU A CA 1
ATOM 1839 C C . GLU A 1 227 ? -16.136 -4.786 6.488 1.00 96.62 227 GLU A C 1
ATOM 1841 O O . GLU A 1 227 ? -15.673 -5.598 5.680 1.00 96.62 227 GLU A O 1
ATOM 1846 N N . THR A 1 228 ? -16.476 -3.545 6.125 1.00 96.62 228 THR A N 1
ATOM 1847 C CA . THR A 1 228 ? -16.345 -3.045 4.747 1.00 96.62 228 THR A CA 1
ATOM 1848 C C . THR A 1 228 ? -14.882 -3.025 4.295 1.00 96.62 228 THR A C 1
ATOM 1850 O O . THR A 1 228 ? -14.572 -3.421 3.171 1.00 96.62 228 THR A O 1
ATOM 1853 N N . PHE A 1 229 ? -13.958 -2.620 5.172 1.00 96.69 229 PHE A N 1
ATOM 1854 C CA . PHE A 1 229 ? -12.524 -2.595 4.886 1.00 96.69 229 PHE A CA 1
ATOM 1855 C C . PHE A 1 229 ? -11.997 -3.996 4.591 1.00 96.69 229 PHE A C 1
ATOM 1857 O O . PHE A 1 229 ? -11.276 -4.188 3.609 1.00 96.69 229 PHE A O 1
ATOM 1864 N N . LYS A 1 230 ? -12.394 -4.982 5.403 1.00 95.88 230 LYS A N 1
ATOM 1865 C CA . LYS A 1 230 ? -12.031 -6.384 5.197 1.00 95.88 230 LYS A CA 1
ATOM 1866 C C . LYS A 1 230 ? -12.477 -6.879 3.822 1.00 95.88 230 LYS A C 1
ATOM 1868 O O . LYS A 1 230 ? -11.667 -7.425 3.083 1.00 95.88 230 LYS A O 1
ATOM 1873 N N . SER A 1 231 ? -13.733 -6.629 3.449 1.00 95.12 231 SER A N 1
ATOM 1874 C CA . SER A 1 231 ? -14.252 -7.023 2.132 1.00 95.12 231 SER A CA 1
ATOM 1875 C C . SER A 1 231 ? -13.527 -6.311 0.981 1.00 95.12 231 SER A C 1
ATOM 1877 O O . SER A 1 231 ? -13.169 -6.952 -0.003 1.00 95.12 231 SER A O 1
ATOM 1879 N N . ASN A 1 232 ? -13.234 -5.013 1.116 1.00 94.06 232 ASN A N 1
ATOM 1880 C CA . ASN A 1 232 ? -12.507 -4.248 0.097 1.00 94.06 232 ASN A CA 1
ATOM 1881 C C . ASN A 1 232 ? -11.052 -4.725 -0.089 1.00 94.06 232 ASN A C 1
ATOM 1883 O O . ASN A 1 232 ? -10.483 -4.562 -1.167 1.00 94.06 232 ASN A O 1
ATOM 1887 N N . THR A 1 233 ? -10.431 -5.297 0.949 1.00 94.69 233 THR A N 1
ATOM 1888 C CA . THR A 1 233 ? -8.995 -5.631 0.966 1.00 94.69 233 THR A CA 1
ATOM 1889 C C . THR A 1 233 ? -8.678 -7.128 0.929 1.00 94.69 233 THR A C 1
ATOM 1891 O O . THR A 1 233 ? -7.503 -7.482 0.832 1.00 94.69 233 THR A O 1
ATOM 1894 N N . GLU A 1 234 ? -9.687 -8.005 0.923 1.00 91.56 234 GLU A N 1
ATOM 1895 C CA . GLU A 1 234 ? -9.545 -9.468 1.022 1.00 91.56 234 GLU A CA 1
ATOM 1896 C C . GLU A 1 234 ? -8.535 -10.058 0.019 1.00 91.56 234 GLU A C 1
ATOM 1898 O O . GLU A 1 234 ? -7.655 -10.840 0.383 1.00 91.56 234 GLU A O 1
ATOM 1903 N N . ASP A 1 235 ? -8.595 -9.626 -1.242 1.00 91.44 235 ASP A N 1
ATOM 1904 C CA . ASP A 1 235 ? -7.721 -10.125 -2.309 1.00 91.44 235 ASP A CA 1
ATOM 1905 C C . ASP A 1 235 ? -6.438 -9.301 -2.511 1.00 91.44 235 ASP A C 1
ATOM 1907 O O . ASP A 1 235 ? -5.614 -9.636 -3.370 1.00 91.44 235 ASP A O 1
ATOM 1911 N N . PHE A 1 236 ? -6.229 -8.228 -1.743 1.00 92.88 236 PHE A N 1
ATOM 1912 C CA . PHE A 1 236 ? -5.143 -7.272 -1.976 1.00 92.88 236 PHE A CA 1
ATOM 1913 C C . PHE A 1 236 ? -3.761 -7.942 -1.971 1.00 92.88 236 PHE A C 1
ATOM 1915 O O . PHE A 1 236 ? -3.005 -7.826 -2.937 1.00 92.88 236 PHE A O 1
ATOM 1922 N N . GLY A 1 237 ? -3.440 -8.713 -0.926 1.00 89.12 237 GLY A N 1
ATOM 1923 C CA . GLY A 1 237 ? -2.140 -9.387 -0.812 1.00 89.12 237 GLY A CA 1
ATOM 1924 C C . GLY A 1 237 ? -1.890 -10.398 -1.939 1.00 89.12 237 GLY A C 1
ATOM 1925 O O . GLY A 1 237 ? -0.769 -10.520 -2.442 1.00 89.12 237 GLY A O 1
ATOM 1926 N N . LYS A 1 238 ? -2.948 -11.079 -2.396 1.00 89.50 238 LYS A N 1
ATOM 1927 C CA . LYS A 1 238 ? -2.899 -12.037 -3.507 1.00 89.50 238 LYS A CA 1
ATOM 1928 C C . LYS A 1 238 ? -2.682 -11.336 -4.847 1.00 89.50 238 LYS A C 1
ATOM 1930 O O . LYS A 1 238 ? -1.872 -11.808 -5.642 1.00 89.50 238 LYS A O 1
ATOM 1935 N N . LYS A 1 239 ? -3.360 -10.210 -5.091 1.00 90.25 239 LYS A N 1
ATOM 1936 C CA . LYS A 1 239 ? -3.163 -9.376 -6.289 1.00 90.25 239 LYS A CA 1
ATOM 1937 C C . LYS A 1 239 ? -1.742 -8.814 -6.344 1.00 90.25 239 LYS A C 1
ATOM 1939 O O . LYS A 1 239 ? -1.084 -8.956 -7.370 1.00 90.25 239 LYS A O 1
ATOM 1944 N N . CYS A 1 240 ? -1.228 -8.299 -5.225 1.00 88.19 240 CYS A N 1
ATOM 1945 C CA . CYS A 1 240 ? 0.161 -7.845 -5.118 1.00 88.19 240 CYS A CA 1
ATOM 1946 C C . CYS A 1 240 ? 1.172 -8.974 -5.368 1.00 88.19 240 CYS A C 1
ATOM 1948 O O . CYS A 1 240 ? 2.168 -8.761 -6.048 1.00 88.19 240 CYS A O 1
ATOM 1950 N N . SER A 1 241 ? 0.922 -10.181 -4.848 1.00 85.88 241 SER A N 1
ATOM 1951 C CA . SER A 1 241 ? 1.834 -11.321 -5.043 1.00 85.88 241 SER A CA 1
ATOM 1952 C C . SER A 1 241 ? 1.881 -11.762 -6.503 1.00 85.88 241 SER A C 1
ATOM 1954 O O . SER A 1 241 ? 2.962 -11.841 -7.068 1.00 85.88 241 SER A O 1
ATOM 1956 N N . LYS A 1 242 ? 0.719 -11.911 -7.156 1.00 84.94 242 LYS A N 1
ATOM 1957 C CA . LYS A 1 242 ? 0.653 -12.200 -8.599 1.00 84.94 242 LYS A CA 1
ATOM 1958 C C . LYS A 1 242 ? 1.424 -11.180 -9.433 1.00 84.94 242 LYS A C 1
ATOM 1960 O O . LYS A 1 242 ? 2.071 -11.535 -10.405 1.00 84.94 242 LYS A O 1
ATOM 1965 N N . LEU A 1 243 ? 1.355 -9.914 -9.043 1.00 81.69 243 LEU A N 1
ATOM 1966 C CA . LEU A 1 243 ? 2.009 -8.818 -9.742 1.00 81.69 243 LEU A CA 1
ATOM 1967 C C . LEU A 1 243 ? 3.539 -8.813 -9.560 1.00 81.69 243 LEU A C 1
ATOM 1969 O O . LEU A 1 243 ? 4.248 -8.380 -10.466 1.00 81.69 243 LEU A O 1
ATOM 1973 N N . LEU A 1 244 ? 4.044 -9.314 -8.427 1.00 78.00 244 LEU A N 1
ATOM 1974 C CA . LEU A 1 244 ? 5.478 -9.516 -8.176 1.00 78.00 244 LEU A CA 1
ATOM 1975 C C . LEU A 1 244 ? 6.023 -10.787 -8.849 1.00 78.00 244 LEU A C 1
ATOM 1977 O O . LEU A 1 244 ? 7.165 -10.781 -9.316 1.00 78.00 244 LEU A O 1
ATOM 1981 N N . ASP A 1 245 ? 5.210 -11.846 -8.884 1.00 74.81 245 ASP A N 1
ATOM 1982 C CA . ASP A 1 245 ? 5.549 -13.147 -9.470 1.00 74.81 245 ASP A CA 1
ATOM 1983 C C . ASP A 1 245 ? 5.490 -13.119 -11.009 1.00 74.81 245 ASP A C 1
ATOM 1985 O O . ASP A 1 245 ? 6.259 -13.814 -11.672 1.00 74.81 245 ASP A O 1
ATOM 1989 N N . ASP A 1 246 ? 4.619 -12.287 -11.594 1.00 68.19 246 ASP A N 1
ATOM 1990 C CA . ASP A 1 246 ? 4.605 -12.011 -13.031 1.00 68.19 246 ASP A CA 1
ATOM 1991 C C . ASP A 1 246 ? 5.916 -11.297 -13.410 1.00 68.19 246 ASP A C 1
ATOM 1993 O O . ASP A 1 246 ? 6.060 -10.096 -13.167 1.00 68.19 246 ASP A O 1
ATOM 1997 N N . ASP A 1 247 ? 6.842 -11.995 -14.082 1.00 58.00 247 ASP A N 1
ATOM 1998 C CA . ASP A 1 247 ? 8.122 -11.453 -14.562 1.00 58.00 247 ASP A CA 1
ATOM 1999 C C . ASP A 1 247 ? 7.957 -10.037 -15.129 1.00 58.00 247 ASP A C 1
ATOM 2001 O O . ASP A 1 247 ? 7.388 -9.825 -16.202 1.00 58.00 247 ASP A O 1
ATOM 2005 N N . LEU A 1 248 ? 8.433 -9.021 -14.402 1.00 52.19 248 LEU A N 1
ATOM 2006 C CA . LEU A 1 248 ? 8.327 -7.597 -14.766 1.00 52.19 248 LEU A CA 1
ATOM 2007 C C . LEU A 1 248 ? 9.148 -7.227 -16.025 1.00 52.19 248 LEU A C 1
ATOM 2009 O O . LEU A 1 248 ? 9.275 -6.061 -16.374 1.00 52.19 248 LEU A O 1
ATOM 2013 N N . TYR A 1 249 ? 9.648 -8.235 -16.743 1.00 47.97 249 TYR A N 1
ATOM 2014 C CA . TYR A 1 249 ? 10.531 -8.169 -17.903 1.00 47.97 249 TYR A CA 1
ATOM 2015 C C . TYR A 1 249 ? 9.840 -7.944 -19.256 1.00 47.97 249 TYR A C 1
ATOM 2017 O O . TYR A 1 249 ? 10.497 -8.060 -20.287 1.00 47.97 249 TYR A O 1
ATOM 2025 N N . VAL A 1 250 ? 8.563 -7.560 -19.300 1.00 44.97 250 VAL A N 1
ATOM 2026 C CA . VAL A 1 250 ? 7.951 -7.056 -20.548 1.00 44.97 250 VAL A CA 1
ATOM 2027 C C . VAL A 1 250 ? 7.799 -5.545 -20.460 1.00 44.97 250 VAL A C 1
ATOM 2029 O O . VAL A 1 250 ? 6.717 -4.970 -20.514 1.00 44.97 250 VAL A O 1
ATOM 2032 N N . LEU A 1 251 ? 8.937 -4.900 -20.252 1.00 49.12 251 LEU A N 1
ATOM 2033 C CA . LEU A 1 251 ? 9.083 -3.475 -20.437 1.00 49.12 251 LEU A CA 1
ATOM 2034 C C . LEU A 1 251 ? 9.157 -3.190 -21.942 1.00 49.12 251 LEU A C 1
ATOM 2036 O O . LEU A 1 251 ? 10.070 -3.664 -22.624 1.00 49.12 251 LEU A O 1
ATOM 2040 N N . ASN A 1 252 ? 8.220 -2.404 -22.465 1.00 44.97 252 ASN A N 1
ATOM 2041 C CA . ASN A 1 252 ? 8.332 -1.905 -23.828 1.00 44.97 252 ASN A CA 1
ATOM 2042 C C . ASN A 1 252 ? 9.312 -0.727 -23.818 1.00 44.97 252 ASN A C 1
ATOM 2044 O O . ASN A 1 252 ? 9.001 0.354 -23.320 1.00 44.97 252 ASN A O 1
ATOM 2048 N N . PHE A 1 253 ? 10.509 -0.928 -24.372 1.00 43.44 253 PHE A N 1
ATOM 2049 C CA . PHE A 1 253 ? 11.357 0.195 -24.763 1.00 43.44 253 PHE A CA 1
ATOM 2050 C C . PHE A 1 253 ? 10.588 0.995 -25.820 1.00 43.44 253 PHE A C 1
ATOM 2052 O O . PHE A 1 253 ? 10.138 0.392 -26.801 1.00 43.44 253 PHE A O 1
ATOM 2059 N N . PHE A 1 254 ? 10.448 2.320 -25.675 1.00 43.62 254 PHE A N 1
ATOM 2060 C CA . PHE A 1 254 ? 10.055 3.156 -26.810 1.00 43.62 254 PHE A CA 1
ATOM 2061 C C . PHE A 1 254 ? 11.144 3.015 -27.880 1.00 43.62 254 PHE A C 1
ATOM 2063 O O . PHE A 1 254 ? 12.077 3.810 -27.971 1.00 43.62 254 PHE A O 1
ATOM 2070 N N . HIS A 1 255 ? 11.017 2.036 -28.770 1.00 43.69 255 HIS A N 1
ATOM 2071 C CA . HIS A 1 255 ? 11.328 2.382 -30.134 1.00 43.69 255 HIS A CA 1
ATOM 2072 C C . HIS A 1 255 ? 10.220 3.334 -30.569 1.00 43.69 255 HIS A C 1
ATOM 2074 O O . HIS A 1 255 ? 9.048 2.953 -30.493 1.00 43.69 255 HIS A O 1
ATOM 2080 N N . PRO A 1 256 ? 10.532 4.557 -31.044 1.00 36.53 256 PRO A N 1
ATOM 2081 C CA . PRO A 1 256 ? 9.598 5.190 -31.948 1.00 36.53 256 PRO A CA 1
ATOM 2082 C C . PRO A 1 256 ? 9.370 4.136 -33.023 1.00 36.53 256 PRO A C 1
ATOM 2084 O O . PRO A 1 256 ? 10.319 3.737 -33.705 1.00 36.53 256 PRO A O 1
ATOM 2087 N N . ILE A 1 257 ? 8.151 3.595 -33.093 1.00 38.75 257 ILE A N 1
ATOM 2088 C CA . ILE A 1 257 ? 7.747 2.743 -34.199 1.00 38.75 257 ILE A CA 1
ATOM 2089 C C . ILE A 1 257 ? 8.134 3.572 -35.412 1.00 38.75 257 ILE A C 1
ATOM 2091 O O . ILE A 1 257 ? 7.546 4.630 -35.649 1.00 38.75 257 ILE A O 1
ATOM 2095 N N . LYS A 1 258 ? 9.187 3.160 -36.129 1.00 37.69 258 LYS A N 1
ATOM 2096 C CA . LYS A 1 258 ? 9.450 3.687 -37.458 1.00 37.69 258 LYS A CA 1
ATOM 2097 C C . LYS A 1 258 ? 8.178 3.336 -38.201 1.00 37.69 258 LYS A C 1
ATOM 2099 O O . LYS A 1 258 ? 8.019 2.190 -38.618 1.00 37.69 258 LYS A O 1
ATOM 2104 N N . LYS A 1 259 ? 7.238 4.285 -38.297 1.00 32.69 259 LYS A N 1
ATOM 2105 C CA . LYS A 1 259 ? 6.171 4.214 -39.280 1.00 32.69 259 LYS A CA 1
ATOM 2106 C C . LYS A 1 259 ? 6.925 3.943 -40.566 1.00 32.69 259 LYS A C 1
ATOM 2108 O O . LYS A 1 259 ? 7.703 4.784 -41.015 1.00 32.69 259 LYS A O 1
ATOM 2113 N N . LYS A 1 260 ? 6.788 2.724 -41.087 1.00 34.88 260 LYS A N 1
ATOM 2114 C CA . LYS A 1 260 ? 7.092 2.481 -42.483 1.00 34.88 260 LYS A CA 1
ATOM 2115 C C . LYS A 1 260 ? 6.146 3.427 -43.201 1.00 34.88 260 LYS A C 1
ATOM 2117 O O . LYS A 1 260 ? 4.940 3.204 -43.213 1.00 34.88 260 LYS A O 1
ATOM 2122 N N . PHE A 1 261 ? 6.683 4.558 -43.639 1.00 34.94 261 PHE A N 1
ATOM 2123 C CA . PHE A 1 261 ? 6.062 5.301 -44.710 1.00 34.94 261 PHE A CA 1
ATOM 2124 C C . PHE A 1 261 ? 6.100 4.326 -45.885 1.00 34.94 261 PHE A C 1
ATOM 2126 O O . PHE A 1 261 ? 7.176 4.041 -46.409 1.00 34.94 261 PHE A O 1
ATOM 2133 N N . ASN A 1 262 ? 4.959 3.678 -46.125 1.00 37.06 262 ASN A N 1
ATOM 2134 C CA . ASN A 1 262 ? 4.696 3.015 -47.393 1.00 37.06 262 ASN A CA 1
ATOM 2135 C C . ASN A 1 262 ? 4.588 4.088 -48.472 1.00 37.06 262 ASN A C 1
ATOM 2137 O O . ASN A 1 262 ? 3.990 5.147 -48.165 1.00 37.06 262 ASN A O 1
#

Secondary structure (DSSP, 8-state):
-PPPHHHHHHHHHHHHHHHHHHHHH-TTHHHH--HHHHHHHHHHHHHHHHHHHHHHHHHHHHHHHHHHHHHHHHHIIIIIIHHHHHHGGGGTHHHHTHHHHHHHHHH-TT-EETTTTEEHHHHHHHHHHHHHHHHHHHHHHHHHHHHHHHHHHHTTEEE-HHHHHHHHHHHHHHHHHHHHHHHHHHHHHHHTT--SSSB-TTS-B---TTTT--HHHHHHHHHHHHHHHHHHHTTHHHHHHHHHHS-TT-EEE---------

Radius of gyration: 34.58 Å; chains: 1; bounding box: 72×41×101 Å

Sequence (262 aa):
MKFTKGDHLLFIITLFIFLFFMSTQFPSMHKDVKITDWLSVIINLSLALFAYKGFILANSWKDDLTRGDGYKIALEIKDEKLHNLRMLSHSFSNVEIAYPCVLNALHNKSAVIPVMNITSKDFAINNTENIGLLIERMKICTRELEISFRNLNSVGWEVSDDKKDKIQEVISIINNAFPIIYPVFYASQQLLGLTKDFYDNQQNIIPTPYNQTSQEDLLEIIKSHSETFKSNTEDFGKKCSKLLDDDLYVLNFFHPIKKKFN